Protein AF-N9L218-F1 (afdb_monomer_lite)

Sequence (289 aa):
MVTQLMALVLLFFKSISYPRFGYNTNSPYQDLTQSLATDLKDGYLDGKKLIGDKTSFTPMFTSAPDNIDPAKNTLLDIAANQKVTRDYFATNLRAATFKLADLQDQSHLDPIGYDLLDKKQYSGIIPAGNTSEFFRIDGAGDYRRAVGFSGITATCNGSAYPCKQGLTSINISDPKLPATDYLVGHYEDSTTGCQLNFRANGQIELIKGSQSYRSALSADSTDNLLQTDAASYSYLLNSSSSEPNNSTQQYNFIQLHIKANKIVSAQAGLDSRKAPDVLQTTQLECSFS

Foldseek 3Di:
DCVVVVVLVVLVVVLDDDDDDDDPPDDPVVLVVQQQVQCCPLPALFQDGFPPDPDDHDRPDPGQDDALALVQLWLQSQLVSRVVVLVVQLVVSLVVSVVSCVVVVCCPVPVPVVVVSVPDRSSADRDPDTDLQDQDTPGHHDSDHHFDAPDFQDDAQPDPFGKDAQDWADCNPGSRHGHLSLAAHWFDDPVQQWIWHQHSRAWIWTDGDPDIDIFGRRRASLFMWGQPDNVQSWIKTWTWDNFADPPPLKTWIKIFIDTSSYGFKIWTDIDNTSHDPDHPDTDDIGGGD

Structure (mmCIF, N/CA/C/O backbone):
data_AF-N9L218-F1
#
_entry.id   AF-N9L218-F1
#
loop_
_atom_site.group_PDB
_atom_site.id
_atom_site.type_symbol
_atom_site.label_atom_id
_atom_site.label_alt_id
_atom_site.label_comp_id
_atom_site.label_asym_id
_atom_site.label_entity_id
_atom_site.label_seq_id
_atom_site.pdbx_PDB_ins_code
_atom_site.Cartn_x
_atom_site.Cartn_y
_atom_site.Cartn_z
_atom_site.occupancy
_atom_site.B_iso_or_equiv
_atom_site.auth_seq_id
_atom_site.auth_comp_id
_atom_site.auth_asym_id
_atom_site.auth_atom_id
_atom_site.pdbx_PDB_model_num
ATOM 1 N N . MET A 1 1 ? 17.849 4.167 -7.735 1.00 33.22 1 MET A N 1
ATOM 2 C CA . MET A 1 1 ? 16.615 4.620 -8.425 1.00 33.22 1 MET A CA 1
ATOM 3 C C . MET A 1 1 ? 16.767 5.943 -9.178 1.00 33.22 1 MET A C 1
ATOM 5 O O . MET A 1 1 ? 16.728 5.892 -10.401 1.00 33.22 1 MET A O 1
ATOM 9 N N . VAL A 1 2 ? 16.990 7.099 -8.526 1.00 26.64 2 VAL A N 1
ATOM 10 C CA . VAL A 1 2 ? 17.079 8.411 -9.224 1.00 26.64 2 VAL A CA 1
ATOM 11 C C . VAL A 1 2 ? 18.176 8.434 -10.295 1.00 26.64 2 VAL A C 1
ATOM 13 O O . VAL A 1 2 ? 17.962 8.986 -11.360 1.00 26.64 2 VAL A O 1
ATOM 16 N N . THR A 1 3 ? 19.301 7.751 -10.083 1.00 26.09 3 THR A N 1
ATOM 17 C CA . THR A 1 3 ? 20.430 7.678 -11.027 1.00 26.09 3 THR A CA 1
ATOM 18 C C . THR A 1 3 ? 20.203 6.777 -12.246 1.00 26.09 3 THR A C 1
ATOM 20 O O . THR A 1 3 ? 20.753 7.064 -13.303 1.00 26.09 3 THR A O 1
ATOM 23 N N . GLN A 1 4 ? 19.381 5.725 -12.157 1.00 35.47 4 GLN A N 1
ATOM 24 C CA . GLN A 1 4 ? 19.071 4.856 -13.307 1.00 35.47 4 GLN A CA 1
ATOM 25 C C . GLN A 1 4 ? 17.933 5.428 -14.160 1.00 35.47 4 GLN A C 1
ATOM 27 O O . GLN A 1 4 ? 18.007 5.378 -15.387 1.00 35.47 4 GLN A O 1
ATOM 32 N N . LEU A 1 5 ? 16.934 6.052 -13.523 1.00 38.34 5 LEU A N 1
ATOM 33 C CA . LEU A 1 5 ? 15.908 6.823 -14.225 1.00 38.34 5 LEU A CA 1
ATOM 34 C C . LEU A 1 5 ? 16.519 8.095 -14.833 1.00 38.34 5 LEU A C 1
ATOM 36 O O . LEU A 1 5 ? 16.263 8.389 -15.994 1.00 38.34 5 LEU A O 1
ATOM 40 N N . MET A 1 6 ? 17.418 8.784 -14.111 1.00 31.39 6 MET A N 1
ATOM 41 C CA . MET A 1 6 ? 18.219 9.870 -14.683 1.00 31.39 6 MET A CA 1
ATOM 42 C C . MET A 1 6 ? 19.123 9.386 -15.802 1.00 31.39 6 MET A C 1
ATOM 44 O O . MET A 1 6 ? 19.311 10.156 -16.719 1.00 31.39 6 MET A O 1
ATOM 48 N N . ALA A 1 7 ? 19.661 8.163 -15.790 1.00 37.22 7 ALA A N 1
ATOM 49 C CA . ALA A 1 7 ? 20.438 7.652 -16.920 1.00 37.22 7 ALA A CA 1
ATOM 50 C C . ALA A 1 7 ? 19.557 7.406 -18.152 1.00 37.22 7 ALA A C 1
ATOM 52 O O . ALA A 1 7 ? 19.984 7.727 -19.254 1.00 37.22 7 ALA A O 1
ATOM 53 N N . LEU A 1 8 ? 18.325 6.909 -17.982 1.00 41.81 8 LEU A N 1
ATOM 54 C CA . LEU A 1 8 ? 17.365 6.773 -19.082 1.00 41.81 8 LEU A CA 1
ATOM 55 C C . LEU A 1 8 ? 16.958 8.141 -19.640 1.00 41.81 8 LEU A C 1
ATOM 57 O O . LEU A 1 8 ? 16.958 8.355 -20.846 1.00 41.81 8 LEU A O 1
ATOM 61 N N . VAL A 1 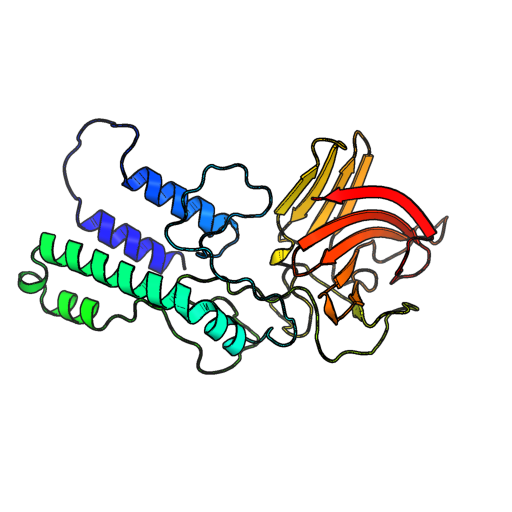9 ? 16.707 9.089 -18.742 1.00 41.62 9 VAL A N 1
ATOM 62 C CA . VAL A 1 9 ? 16.384 10.477 -19.059 1.00 41.62 9 VAL A CA 1
ATOM 63 C C . VAL A 1 9 ? 17.594 11.191 -19.693 1.00 41.62 9 VAL A C 1
ATOM 65 O O . VAL A 1 9 ? 17.441 11.837 -20.717 1.00 41.62 9 VAL A O 1
ATOM 68 N N . LEU A 1 10 ? 18.820 11.008 -19.191 1.00 34.66 10 LEU A N 1
ATOM 69 C CA . LEU A 1 10 ? 20.072 11.600 -19.698 1.00 34.66 10 LEU A CA 1
ATOM 70 C C . LEU A 1 10 ? 20.538 10.983 -21.021 1.00 34.66 10 LEU A C 1
ATOM 72 O O . LEU A 1 10 ? 21.091 11.709 -21.843 1.00 34.66 10 LEU A O 1
ATOM 76 N N . LEU A 1 11 ? 20.321 9.684 -21.254 1.00 38.56 11 LEU A N 1
ATOM 77 C CA . LEU A 1 11 ? 20.583 9.036 -22.548 1.00 38.56 11 LEU A CA 1
ATOM 78 C C . LEU A 1 11 ? 19.578 9.508 -23.613 1.00 38.56 11 LEU A C 1
ATOM 80 O O . LEU A 1 11 ? 19.972 9.750 -24.756 1.00 38.56 11 LEU A O 1
ATOM 84 N N . PHE A 1 12 ? 18.319 9.751 -23.229 1.00 39.56 12 PHE A N 1
ATOM 85 C CA . PHE A 1 12 ? 17.340 10.439 -24.079 1.00 39.56 12 PHE A CA 1
ATOM 86 C C . PHE A 1 12 ? 17.658 11.937 -24.275 1.00 39.56 12 PHE A C 1
ATOM 88 O O . PHE A 1 12 ? 17.447 12.466 -25.360 1.00 39.56 12 PHE A O 1
ATOM 95 N N . PHE A 1 13 ? 18.208 12.634 -23.273 1.00 38.00 13 PHE A N 1
ATOM 96 C CA . PHE A 1 13 ? 18.556 14.061 -23.376 1.00 38.00 13 PHE A CA 1
ATOM 97 C C . PHE A 1 13 ? 19.847 14.324 -24.164 1.00 38.00 13 PHE A C 1
ATOM 99 O O . PHE A 1 13 ? 19.933 15.328 -24.869 1.00 38.00 13 PHE A O 1
ATOM 106 N N . LYS A 1 14 ? 20.857 13.445 -24.093 1.00 30.39 14 LYS A N 1
ATOM 107 C CA . LYS A 1 14 ? 22.105 13.612 -24.862 1.00 30.39 14 LYS A CA 1
ATOM 108 C C . LYS A 1 14 ? 21.925 13.395 -26.365 1.00 30.39 14 LYS A C 1
ATOM 110 O O . LYS A 1 14 ? 22.658 13.999 -27.139 1.00 30.39 14 LYS A O 1
ATOM 115 N N . SER A 1 15 ? 20.948 12.589 -26.774 1.00 34.81 15 SER A N 1
ATOM 116 C CA . SER A 1 15 ? 20.637 12.318 -28.186 1.00 34.81 15 SER A CA 1
ATOM 117 C C . SER A 1 15 ? 19.781 13.407 -28.853 1.00 34.81 15 SER A C 1
ATOM 119 O O . SER A 1 15 ? 19.563 13.357 -30.060 1.00 34.81 15 SER A O 1
ATOM 121 N N . ILE A 1 16 ? 19.330 14.423 -28.102 1.00 37.81 16 ILE A N 1
ATOM 122 C CA . ILE A 1 16 ? 18.522 15.542 -28.615 1.00 37.81 16 ILE A CA 1
ATOM 123 C C . ILE A 1 16 ? 19.157 16.869 -28.181 1.00 37.81 16 ILE A C 1
ATOM 125 O O . ILE A 1 16 ? 18.564 17.695 -27.490 1.00 37.81 16 ILE A O 1
ATOM 129 N N . SER A 1 17 ? 20.410 17.087 -28.574 1.00 32.25 17 SER A N 1
ATOM 130 C CA . SER A 1 17 ? 20.989 18.430 -28.561 1.00 32.25 17 SER A CA 1
ATOM 131 C C . SER A 1 17 ? 20.772 19.080 -29.933 1.00 32.25 17 SER A C 1
ATOM 133 O O . SER A 1 17 ? 21.482 18.747 -30.874 1.00 32.25 17 SER A O 1
ATOM 135 N N . TYR A 1 18 ? 19.827 20.037 -29.965 1.00 29.86 18 TYR A N 1
ATOM 136 C CA . TYR A 1 18 ? 19.526 21.099 -30.960 1.00 29.86 18 TYR A CA 1
ATOM 137 C C . TYR A 1 18 ? 18.389 20.890 -31.985 1.00 29.86 18 TYR A C 1
ATOM 139 O O . TYR A 1 18 ? 18.246 19.793 -32.512 1.00 29.86 18 TYR A O 1
ATOM 147 N N . PRO A 1 19 ? 17.666 21.964 -32.410 1.00 37.25 19 PRO A N 1
ATOM 148 C CA . PRO A 1 19 ? 17.391 23.280 -31.803 1.00 37.25 19 PRO A CA 1
ATOM 149 C C . PRO A 1 19 ? 15.888 23.487 -31.487 1.00 37.25 19 PRO A C 1
ATOM 151 O O . PRO A 1 19 ? 15.022 22.726 -31.905 1.00 37.25 19 PRO A O 1
ATOM 154 N N . ARG A 1 20 ? 15.588 24.575 -30.760 1.00 43.56 20 ARG A N 1
ATOM 155 C CA . ARG A 1 20 ? 14.248 25.153 -30.526 1.00 43.56 20 ARG A CA 1
ATOM 156 C C . ARG A 1 20 ? 13.290 24.974 -31.717 1.00 43.56 20 ARG A C 1
ATOM 158 O O . ARG A 1 20 ? 13.460 25.641 -32.732 1.00 43.56 20 ARG A O 1
ATOM 165 N N . PHE A 1 21 ? 12.221 24.210 -31.524 1.00 33.53 21 PHE A N 1
ATOM 166 C CA . PHE A 1 21 ? 10.987 24.334 -32.301 1.00 33.53 21 PHE A CA 1
ATOM 167 C C . PHE A 1 21 ? 9.802 24.443 -31.342 1.00 33.53 21 PHE A C 1
ATOM 169 O O . PHE A 1 21 ? 9.840 23.901 -30.240 1.00 33.53 21 PHE A O 1
ATOM 176 N N . GLY A 1 22 ? 8.833 25.273 -31.733 1.00 34.03 22 GLY A N 1
ATOM 177 C CA . GLY A 1 22 ? 7.824 25.889 -30.874 1.00 34.03 22 GLY A CA 1
ATOM 178 C C . GLY A 1 22 ? 7.074 24.940 -29.942 1.00 34.03 22 GLY A C 1
ATOM 179 O O . GLY A 1 22 ? 6.915 23.756 -30.220 1.00 34.03 22 GLY A O 1
ATOM 180 N N . TYR A 1 23 ? 6.602 25.514 -28.834 1.00 35.38 23 TYR A N 1
ATOM 181 C CA . TYR A 1 23 ? 5.740 24.885 -27.838 1.00 35.38 23 TYR A CA 1
ATOM 182 C C . TYR A 1 23 ? 4.503 24.257 -28.497 1.00 35.38 23 TYR A C 1
ATOM 184 O O . TYR A 1 23 ? 3.469 24.902 -28.642 1.00 35.38 23 TYR A O 1
ATOM 192 N N . ASN A 1 24 ? 4.616 22.994 -28.896 1.00 37.88 24 ASN A N 1
ATOM 193 C CA . ASN A 1 24 ? 3.475 22.140 -29.164 1.00 37.88 24 ASN A CA 1
ATOM 194 C C . ASN A 1 24 ? 3.149 21.422 -27.850 1.00 37.88 24 ASN A C 1
ATOM 196 O O . ASN A 1 24 ? 3.998 20.732 -27.285 1.00 37.88 24 ASN A O 1
ATOM 200 N N . THR A 1 25 ? 1.962 21.673 -27.311 1.00 43.38 25 THR A N 1
ATOM 201 C CA . THR A 1 25 ? 1.621 21.418 -25.904 1.00 43.38 25 THR A CA 1
ATOM 202 C C . THR A 1 25 ? 1.195 19.982 -25.598 1.00 43.38 25 THR A C 1
ATOM 204 O O . THR A 1 25 ? 0.727 19.756 -24.497 1.00 43.38 25 THR A O 1
ATOM 207 N N . ASN A 1 26 ? 1.357 19.038 -26.534 1.00 55.22 26 ASN A N 1
ATOM 208 C CA . ASN A 1 26 ? 1.151 17.598 -26.329 1.00 55.22 26 ASN A CA 1
ATOM 209 C C . ASN A 1 26 ? 2.195 16.815 -27.145 1.00 55.22 26 ASN A C 1
ATOM 211 O O . ASN A 1 26 ? 1.945 16.391 -28.274 1.00 55.22 26 ASN A O 1
ATOM 215 N N . SER A 1 27 ? 3.403 16.681 -26.601 1.00 69.00 27 SER A N 1
ATOM 216 C CA . SER A 1 27 ? 4.440 15.806 -27.164 1.00 69.00 27 SER A CA 1
ATOM 217 C C . SER A 1 27 ? 4.351 14.420 -26.512 1.00 69.00 27 SER A C 1
ATOM 219 O O . SER A 1 27 ? 4.185 14.371 -25.294 1.00 69.00 27 SER A O 1
ATOM 221 N N . PRO A 1 28 ? 4.572 13.305 -27.239 1.00 72.94 28 PRO A N 1
ATOM 222 C CA . PRO A 1 28 ? 4.669 11.957 -26.657 1.00 72.94 28 PRO A CA 1
ATOM 223 C C . PRO A 1 28 ? 5.626 11.852 -25.454 1.00 72.94 28 PRO A C 1
ATOM 225 O O . PRO A 1 28 ? 5.482 10.983 -24.599 1.00 72.94 28 PRO A O 1
ATOM 228 N N . TYR A 1 29 ? 6.602 12.762 -25.362 1.00 73.12 29 TYR A N 1
ATOM 229 C CA . TYR A 1 29 ? 7.498 12.888 -24.213 1.00 73.12 29 TYR A CA 1
ATOM 230 C C . TYR A 1 29 ? 6.785 13.344 -22.928 1.00 73.12 29 TYR A C 1
ATOM 232 O O . TYR A 1 29 ? 7.096 12.862 -21.837 1.00 73.12 29 TYR A O 1
ATOM 240 N N . GLN A 1 30 ? 5.844 14.284 -23.041 1.00 78.88 30 GLN A N 1
ATOM 241 C CA . GLN A 1 30 ? 5.068 14.780 -21.905 1.00 78.88 30 GLN A CA 1
ATOM 242 C C . GLN A 1 30 ? 4.133 13.688 -21.384 1.00 78.88 30 GLN A C 1
ATOM 244 O O . GLN A 1 30 ? 4.101 13.464 -20.177 1.00 78.88 30 GLN A O 1
ATOM 249 N N . ASP A 1 31 ? 3.485 12.940 -22.280 1.00 78.94 31 ASP A N 1
ATOM 250 C CA . ASP A 1 31 ? 2.619 11.813 -21.912 1.00 78.94 31 ASP A CA 1
ATOM 251 C C . ASP A 1 31 ? 3.401 10.699 -21.204 1.00 78.94 31 ASP A C 1
ATOM 253 O O . ASP A 1 31 ? 2.965 10.176 -20.173 1.00 78.94 31 ASP A O 1
ATOM 257 N N . LEU A 1 32 ? 4.598 10.374 -21.708 1.00 82.38 32 LEU A N 1
ATOM 258 C CA . LEU A 1 32 ? 5.494 9.408 -21.073 1.00 82.38 32 LEU A CA 1
ATOM 259 C C . LEU A 1 32 ? 5.941 9.883 -19.686 1.00 82.38 32 LEU A C 1
ATOM 261 O O . LEU A 1 32 ? 5.877 9.123 -18.722 1.00 82.38 32 LEU A O 1
ATOM 265 N N . THR A 1 33 ? 6.370 11.143 -19.572 1.00 84.69 33 THR A N 1
ATOM 266 C CA . THR A 1 33 ? 6.828 11.719 -18.298 1.00 84.69 33 THR A CA 1
ATOM 267 C C . THR A 1 33 ? 5.694 11.757 -17.276 1.00 84.69 33 THR A C 1
ATOM 269 O O . THR A 1 33 ? 5.906 11.412 -16.116 1.00 84.69 33 THR A O 1
ATOM 272 N N . GLN A 1 34 ? 4.482 12.119 -17.701 1.00 87.50 34 GLN A N 1
ATOM 273 C CA . GLN A 1 34 ? 3.302 12.139 -16.844 1.00 87.50 34 GLN A CA 1
ATOM 274 C C . GLN A 1 34 ? 2.919 10.732 -16.378 1.00 87.50 34 GLN A C 1
ATOM 276 O O . GLN A 1 34 ? 2.597 10.543 -15.203 1.00 87.50 34 GLN A O 1
ATOM 281 N N . SER A 1 35 ? 2.982 9.743 -17.271 1.00 89.31 35 SER A N 1
ATOM 282 C CA . SER A 1 35 ? 2.681 8.347 -16.941 1.00 89.31 35 SER A CA 1
ATOM 283 C C . SER A 1 35 ? 3.700 7.791 -15.947 1.00 89.31 35 SER A C 1
ATOM 285 O O . SER A 1 35 ? 3.307 7.280 -14.905 1.00 89.31 35 SER A O 1
ATOM 287 N N . LEU A 1 36 ? 4.998 8.002 -16.196 1.00 89.06 36 LEU A N 1
ATOM 288 C CA . LEU A 1 36 ? 6.080 7.638 -15.273 1.00 89.06 36 LEU A CA 1
ATOM 289 C C . LEU A 1 36 ? 5.926 8.303 -13.904 1.00 89.06 36 LEU A C 1
ATOM 291 O O . LEU A 1 36 ? 6.047 7.642 -12.878 1.00 89.06 36 LEU A O 1
ATOM 295 N N . ALA A 1 37 ? 5.665 9.612 -13.882 1.00 89.50 37 ALA A N 1
ATOM 296 C CA . ALA A 1 37 ? 5.510 10.358 -12.641 1.00 89.50 37 ALA A CA 1
ATOM 297 C C . ALA A 1 37 ? 4.284 9.901 -11.848 1.00 89.50 37 ALA A C 1
ATOM 299 O O . ALA A 1 37 ? 4.315 9.935 -10.624 1.00 89.50 37 ALA A O 1
ATOM 300 N N . THR A 1 38 ? 3.213 9.496 -12.533 1.00 92.50 38 THR A N 1
ATOM 301 C CA . THR A 1 38 ? 1.985 9.017 -11.891 1.00 92.50 38 THR A CA 1
ATOM 302 C C . THR A 1 38 ? 2.154 7.607 -11.328 1.00 92.50 38 THR A C 1
ATOM 304 O O . THR A 1 38 ? 1.732 7.382 -10.199 1.00 92.50 38 THR A O 1
ATOM 307 N N . ASP A 1 39 ? 2.818 6.715 -12.069 1.00 92.88 39 ASP A N 1
ATOM 308 C CA . ASP A 1 39 ? 3.166 5.354 -11.630 1.00 92.88 39 ASP A CA 1
ATOM 309 C C . ASP A 1 39 ? 4.048 5.407 -10.370 1.00 92.88 39 ASP A C 1
ATOM 311 O O . ASP A 1 39 ? 3.682 4.937 -9.300 1.00 92.88 39 ASP A O 1
ATOM 315 N N . LEU A 1 40 ? 5.134 6.185 -10.429 1.00 90.56 40 LEU A N 1
ATOM 316 C CA . LEU A 1 40 ? 6.130 6.286 -9.357 1.00 90.56 40 LEU A CA 1
ATOM 317 C C . LEU A 1 40 ? 5.663 7.003 -8.078 1.00 90.56 40 LEU A C 1
ATOM 319 O O . LEU A 1 40 ? 6.451 7.112 -7.134 1.00 90.56 40 LEU A O 1
ATOM 323 N N . LYS A 1 41 ? 4.426 7.512 -8.006 1.00 89.75 41 LYS A N 1
ATOM 324 C CA . LYS A 1 41 ? 3.917 8.219 -6.812 1.00 89.75 41 LYS A CA 1
ATOM 325 C C . LYS A 1 41 ? 3.857 7.332 -5.576 1.00 89.75 41 LYS A C 1
ATOM 327 O O . LYS A 1 41 ? 4.054 7.838 -4.472 1.00 89.75 41 LYS A O 1
ATOM 332 N N . ASP A 1 42 ? 3.592 6.041 -5.745 1.00 86.69 42 ASP A N 1
ATOM 333 C CA . ASP A 1 42 ? 3.615 5.071 -4.646 1.00 86.69 42 ASP A CA 1
ATOM 334 C C . ASP A 1 42 ? 5.010 4.449 -4.427 1.00 86.69 42 ASP A C 1
ATOM 336 O O . ASP A 1 42 ? 5.218 3.657 -3.506 1.00 86.69 42 ASP A O 1
ATOM 340 N N . GLY A 1 43 ? 5.991 4.875 -5.230 1.00 87.19 43 GLY A N 1
ATOM 341 C CA . GLY A 1 43 ? 7.380 4.448 -5.165 1.00 87.19 43 GLY A CA 1
ATOM 342 C C . GLY A 1 43 ? 7.725 3.255 -6.053 1.00 87.19 43 GLY A C 1
ATOM 343 O O . GLY A 1 43 ? 8.891 2.848 -6.027 1.00 87.19 43 GLY A O 1
ATOM 344 N N . TYR A 1 44 ? 6.776 2.728 -6.832 1.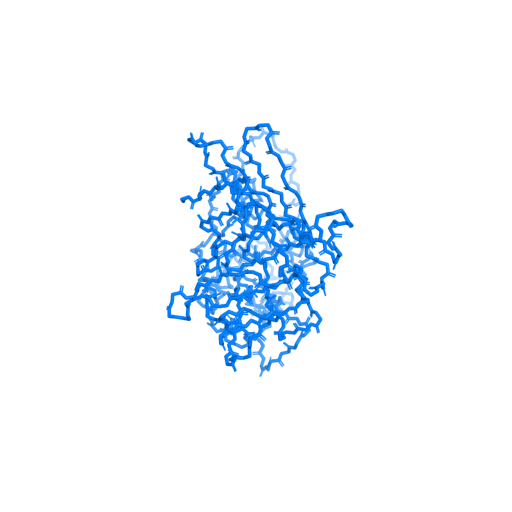00 88.50 44 TYR A N 1
ATOM 345 C CA . TYR A 1 44 ? 6.980 1.578 -7.707 1.00 88.50 44 TYR A CA 1
ATOM 346 C C . TYR A 1 44 ? 6.718 1.936 -9.167 1.00 88.50 44 TYR A C 1
ATOM 348 O O . TYR A 1 44 ? 6.024 2.889 -9.493 1.00 88.50 44 TYR A O 1
ATOM 356 N N . LEU A 1 45 ? 7.374 1.204 -10.064 1.00 90.31 45 LEU A N 1
ATOM 357 C CA . LEU A 1 45 ? 7.083 1.273 -11.487 1.00 90.31 45 LEU A CA 1
ATOM 358 C C . LEU A 1 45 ? 6.315 0.008 -11.824 1.00 90.31 45 LEU A C 1
ATOM 360 O O . LEU A 1 45 ? 6.915 -0.983 -12.238 1.00 90.31 45 LEU A O 1
ATOM 364 N N . ASP A 1 46 ? 5.020 -0.008 -11.547 1.00 92.69 46 ASP A N 1
ATOM 365 C CA . ASP A 1 46 ? 4.215 -1.227 -11.548 1.00 92.69 46 ASP A CA 1
ATOM 366 C C . ASP A 1 46 ? 2.920 -1.099 -12.356 1.00 92.69 46 ASP A C 1
ATOM 368 O O . ASP A 1 46 ? 2.120 -2.036 -12.397 1.00 92.69 46 ASP A O 1
ATOM 372 N N . GLY A 1 47 ? 2.750 0.008 -13.077 1.00 93.12 47 GLY A N 1
ATOM 373 C CA . GLY A 1 47 ? 1.576 0.270 -13.887 1.00 93.12 47 GLY A CA 1
ATOM 374 C C . GLY A 1 47 ? 0.338 0.543 -13.036 1.00 93.12 47 GLY A C 1
ATOM 375 O O . GLY A 1 47 ? -0.770 0.223 -13.481 1.00 93.12 47 GLY A O 1
ATOM 376 N N . LYS A 1 48 ? 0.495 1.082 -11.822 1.00 94.31 48 LYS A N 1
ATOM 377 C CA . LYS A 1 48 ? -0.613 1.433 -10.923 1.00 94.31 48 LYS A CA 1
ATOM 378 C C . LYS A 1 48 ? -0.541 2.900 -10.522 1.00 94.31 48 LYS A C 1
ATOM 380 O O . LYS A 1 48 ? 0.317 3.661 -10.940 1.00 94.31 48 LYS A O 1
ATOM 385 N N . LYS A 1 49 ? -1.540 3.322 -9.757 1.00 93.88 49 LYS A N 1
ATOM 386 C CA . LYS A 1 49 ? -1.570 4.631 -9.114 1.00 93.88 49 LYS A CA 1
ATOM 387 C C . LYS A 1 49 ? -1.570 4.436 -7.614 1.00 93.88 49 LYS A C 1
ATOM 389 O O . LYS A 1 49 ? -2.116 3.447 -7.122 1.00 93.88 49 LYS A O 1
ATOM 394 N N . LEU A 1 50 ? -1.102 5.455 -6.901 1.00 93.44 50 LEU A N 1
ATOM 395 C CA . LEU A 1 50 ? -1.418 5.593 -5.487 1.00 93.44 50 LEU A CA 1
ATOM 396 C C . LEU A 1 50 ? -2.946 5.587 -5.291 1.00 93.44 50 LEU A C 1
ATOM 398 O O . LEU A 1 50 ? -3.685 6.210 -6.062 1.00 93.44 50 LEU A O 1
ATOM 402 N N . ILE A 1 51 ? -3.423 4.895 -4.256 1.00 93.88 51 ILE A N 1
ATOM 403 C CA . ILE A 1 51 ? -4.855 4.793 -3.957 1.00 93.88 51 ILE A CA 1
ATOM 404 C C . ILE A 1 51 ? -5.444 6.197 -3.752 1.00 93.88 51 ILE A C 1
ATOM 406 O O . ILE A 1 51 ? -4.891 7.019 -3.017 1.00 93.88 51 ILE A O 1
ATOM 410 N N . GLY A 1 52 ? -6.559 6.473 -4.433 1.00 92.94 52 GLY A N 1
ATOM 411 C CA . GLY A 1 52 ? -7.237 7.772 -4.407 1.00 92.94 52 GLY A CA 1
ATOM 412 C C . GLY A 1 52 ? -6.691 8.818 -5.377 1.00 92.94 52 GLY A C 1
ATOM 413 O O . GLY A 1 52 ? -7.253 9.910 -5.465 1.00 92.94 52 GLY A O 1
ATOM 414 N N . ASP A 1 53 ? -5.633 8.519 -6.137 1.00 93.50 53 ASP A N 1
ATOM 415 C CA . ASP A 1 53 ? -5.112 9.456 -7.128 1.00 93.50 53 ASP A CA 1
ATOM 416 C C . ASP A 1 53 ? -6.064 9.595 -8.333 1.00 93.50 53 ASP A C 1
ATOM 418 O O . ASP A 1 53 ? -6.278 8.666 -9.124 1.00 93.50 53 ASP A O 1
ATOM 422 N N . LYS A 1 54 ? -6.611 10.803 -8.498 1.00 91.75 54 LYS A N 1
ATOM 423 C CA . LYS A 1 54 ? -7.547 11.180 -9.570 1.00 91.75 54 LYS A CA 1
ATOM 424 C C . LYS A 1 54 ? -6.842 11.618 -10.863 1.00 91.75 54 LYS A C 1
ATOM 426 O O . LYS A 1 54 ? -7.514 11.928 -11.843 1.00 91.75 54 LYS A O 1
ATOM 431 N N . THR A 1 55 ? -5.508 11.626 -10.897 1.00 91.44 55 THR A N 1
ATOM 432 C CA . THR A 1 55 ? -4.728 11.957 -12.098 1.00 91.44 55 THR A CA 1
ATOM 433 C C . THR A 1 55 ? -5.046 10.968 -13.226 1.00 91.44 55 THR A C 1
ATOM 435 O O . THR A 1 55 ? -5.151 9.754 -12.994 1.00 91.44 55 THR A O 1
ATOM 438 N N . SER A 1 56 ? -5.208 11.488 -14.448 1.00 89.69 56 SER A N 1
ATOM 439 C CA . SER A 1 56 ? -5.322 10.659 -15.654 1.00 89.69 56 SER A CA 1
ATOM 440 C C . SER A 1 56 ? -4.043 9.846 -15.842 1.00 89.69 56 SER A C 1
ATOM 442 O O . SER A 1 56 ? -2.945 10.366 -15.644 1.00 89.69 56 SER A O 1
ATOM 444 N N . PHE A 1 57 ? -4.180 8.570 -16.189 1.00 89.12 57 PHE A N 1
ATOM 445 C CA . PHE A 1 57 ? -3.058 7.643 -16.219 1.00 89.12 57 PHE A CA 1
ATOM 446 C C . PHE A 1 57 ? -3.216 6.614 -17.327 1.00 89.12 57 PHE A C 1
ATOM 448 O O . PHE A 1 57 ? -4.203 5.878 -17.363 1.00 89.12 57 PHE A O 1
ATOM 455 N N . THR A 1 58 ? -2.203 6.553 -18.186 1.00 89.88 58 THR A N 1
ATOM 456 C CA . THR A 1 58 ? -2.045 5.517 -19.202 1.00 89.88 58 THR A CA 1
ATOM 457 C C . THR A 1 58 ? -0.824 4.686 -18.814 1.00 89.88 58 THR A C 1
ATOM 459 O O . THR A 1 58 ? 0.301 5.162 -18.967 1.00 89.88 58 THR A O 1
ATOM 462 N N . PRO A 1 59 ? -1.001 3.473 -18.268 1.00 87.88 59 PRO A N 1
ATOM 463 C CA . PRO A 1 59 ? 0.130 2.668 -17.832 1.00 87.88 59 PRO A CA 1
ATOM 464 C C . PRO A 1 59 ? 0.985 2.249 -19.035 1.00 87.88 59 PRO A C 1
ATOM 466 O O . PRO A 1 59 ? 0.469 1.929 -20.106 1.00 87.88 59 PRO A O 1
ATOM 469 N N . MET A 1 60 ? 2.309 2.228 -18.860 1.00 83.56 60 MET A N 1
ATOM 470 C CA . MET A 1 60 ? 3.241 1.823 -19.926 1.00 83.56 60 MET A CA 1
ATOM 471 C C . MET A 1 60 ? 3.217 0.313 -20.205 1.00 83.56 60 MET A C 1
ATOM 473 O O . MET A 1 60 ? 3.689 -0.144 -21.246 1.00 83.56 60 MET A O 1
ATOM 477 N N . PHE A 1 61 ? 2.721 -0.472 -19.254 1.00 86.62 61 PHE A N 1
ATOM 478 C CA . PHE A 1 61 ? 2.607 -1.922 -19.317 1.00 86.62 61 PHE A CA 1
ATOM 479 C C . PHE A 1 61 ? 1.448 -2.378 -18.427 1.00 86.62 61 PHE A C 1
ATOM 481 O O . PHE A 1 61 ? 0.898 -1.602 -17.651 1.00 86.62 61 PHE A O 1
ATOM 488 N N . THR A 1 62 ? 1.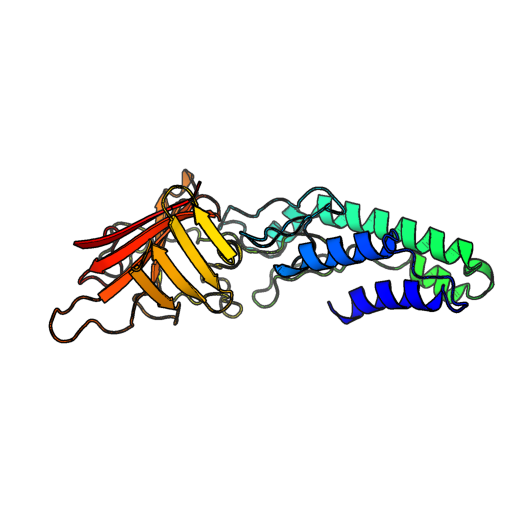045 -3.637 -18.554 1.00 90.12 62 THR A N 1
ATOM 489 C CA . THR A 1 62 ? -0.022 -4.211 -17.727 1.00 90.12 62 THR A CA 1
ATOM 490 C C . THR A 1 62 ? 0.337 -4.144 -16.248 1.00 90.12 62 THR A C 1
ATOM 492 O O . THR A 1 62 ? 1.449 -4.531 -15.886 1.00 90.12 62 THR A O 1
ATOM 495 N N . SER A 1 63 ? -0.603 -3.710 -15.407 1.00 93.56 63 SER A N 1
ATOM 496 C CA . SER A 1 63 ? -0.375 -3.571 -13.969 1.00 93.56 63 SER A CA 1
ATOM 497 C C . SER A 1 63 ? 0.191 -4.853 -13.360 1.00 93.56 63 SER A C 1
ATOM 499 O O . SER A 1 63 ? -0.285 -5.958 -13.634 1.00 93.56 63 SER A O 1
ATOM 501 N N . ALA A 1 64 ? 1.224 -4.694 -12.542 1.00 94.25 64 ALA A N 1
ATOM 502 C CA . ALA A 1 64 ? 1.908 -5.801 -11.907 1.00 94.25 64 ALA A CA 1
ATOM 503 C C . ALA A 1 64 ? 0.997 -6.485 -10.867 1.00 94.25 64 ALA A C 1
ATOM 505 O O . ALA A 1 64 ? 0.151 -5.822 -10.262 1.00 94.25 64 ALA A O 1
ATOM 506 N N . PRO A 1 65 ? 1.128 -7.799 -10.635 1.00 94.81 65 PRO A N 1
ATOM 507 C CA . PRO A 1 65 ? 0.296 -8.489 -9.655 1.00 94.81 65 PRO A CA 1
ATOM 508 C C . PRO A 1 65 ? 0.578 -8.001 -8.226 1.00 94.81 65 PRO A C 1
ATOM 510 O O . PRO A 1 65 ? 1.731 -7.768 -7.861 1.00 94.81 65 PRO A O 1
ATOM 513 N N . ASP A 1 66 ? -0.467 -7.891 -7.404 1.00 93.38 66 ASP A N 1
ATOM 514 C CA . ASP A 1 66 ? -0.322 -7.664 -5.960 1.00 93.38 66 ASP A CA 1
ATOM 515 C C . ASP A 1 66 ? 0.245 -8.920 -5.282 1.00 93.38 66 ASP A C 1
ATOM 517 O O . ASP A 1 66 ? -0.120 -10.050 -5.626 1.00 93.38 66 ASP A O 1
ATOM 521 N N . ASN A 1 67 ? 1.086 -8.740 -4.264 1.00 92.69 67 ASN A N 1
ATOM 522 C CA . ASN A 1 67 ? 1.371 -9.802 -3.307 1.00 92.69 67 ASN A CA 1
ATOM 523 C C . ASN A 1 67 ? 0.360 -9.719 -2.158 1.00 92.69 67 ASN A C 1
ATOM 525 O O . ASN A 1 67 ? 0.503 -8.870 -1.283 1.00 92.69 67 ASN A O 1
ATOM 529 N N . ILE A 1 68 ? -0.664 -10.575 -2.165 1.00 93.00 68 ILE A N 1
ATOM 530 C CA . ILE A 1 68 ? -1.724 -10.596 -1.137 1.00 93.00 68 ILE A CA 1
ATOM 531 C C . ILE A 1 68 ? -1.492 -11.627 -0.030 1.00 93.00 68 ILE A C 1
ATOM 533 O O . ILE A 1 68 ? -2.215 -11.613 0.960 1.00 93.00 68 ILE A O 1
ATOM 537 N N . ASP A 1 69 ? -0.520 -12.527 -0.197 1.00 92.88 69 ASP A N 1
ATOM 538 C CA . ASP A 1 69 ? -0.282 -13.648 0.710 1.00 92.88 69 ASP A CA 1
ATOM 539 C C . ASP A 1 69 ? 0.909 -13.349 1.635 1.00 92.88 69 ASP A C 1
ATOM 541 O O . ASP A 1 69 ? 2.057 -13.346 1.181 1.00 92.88 69 ASP A O 1
ATOM 545 N N . PRO A 1 70 ? 0.691 -13.143 2.947 1.00 90.31 70 PRO A N 1
ATOM 546 C CA . PRO A 1 70 ? 1.780 -12.856 3.873 1.00 90.31 70 PRO A CA 1
ATOM 547 C C . PRO A 1 70 ? 2.792 -13.989 4.035 1.00 90.31 70 PRO A C 1
ATOM 549 O O . PRO A 1 70 ? 3.920 -13.720 4.446 1.00 90.31 70 PRO A O 1
ATOM 552 N N . ALA A 1 71 ? 2.442 -15.235 3.691 1.00 90.00 71 ALA A N 1
ATOM 553 C CA . ALA A 1 71 ? 3.411 -16.333 3.660 1.00 90.00 71 ALA A CA 1
ATOM 554 C C . ALA A 1 71 ? 4.458 -16.152 2.546 1.00 90.00 71 ALA A C 1
ATOM 556 O O . ALA A 1 71 ? 5.544 -16.722 2.625 1.00 90.00 71 ALA A O 1
ATOM 557 N N . LYS A 1 72 ? 4.153 -15.314 1.546 1.00 90.75 72 LYS A N 1
ATOM 558 C CA . LYS A 1 72 ? 5.019 -14.945 0.420 1.00 90.75 72 LYS A CA 1
ATOM 559 C C . LYS A 1 72 ? 5.653 -13.566 0.591 1.00 90.75 72 LYS A C 1
ATOM 561 O O . LYS A 1 72 ? 6.102 -12.960 -0.375 1.00 90.75 72 LYS A O 1
ATOM 566 N N . ASN A 1 73 ? 5.752 -13.064 1.822 1.00 88.06 73 ASN A N 1
ATOM 567 C CA . ASN A 1 73 ? 6.454 -11.814 2.142 1.00 88.06 73 ASN A CA 1
ATOM 568 C C . ASN A 1 73 ? 7.989 -11.944 2.120 1.00 88.06 73 ASN A C 1
ATOM 570 O O . ASN A 1 73 ? 8.688 -11.236 2.848 1.00 88.06 73 ASN A O 1
ATOM 574 N N . THR A 1 74 ? 8.527 -12.843 1.293 1.00 86.19 74 THR A N 1
ATOM 575 C CA . THR A 1 74 ? 9.966 -12.992 1.078 1.00 86.19 74 THR A CA 1
ATOM 576 C C . THR A 1 74 ? 10.381 -12.280 -0.204 1.00 86.19 74 THR A C 1
ATOM 578 O O . THR A 1 74 ? 9.599 -12.158 -1.148 1.00 86.19 74 THR A O 1
ATOM 581 N N . LEU A 1 75 ? 11.626 -11.800 -0.255 1.00 85.06 75 LEU A N 1
ATOM 582 C CA . LEU A 1 75 ? 12.132 -11.109 -1.438 1.00 85.06 75 LEU A CA 1
ATOM 583 C C . LEU A 1 75 ? 12.075 -12.009 -2.679 1.00 85.06 75 LEU A C 1
ATOM 585 O O . LEU A 1 75 ? 11.715 -11.542 -3.756 1.00 85.06 75 LEU A O 1
ATOM 589 N N . LEU A 1 76 ? 12.411 -13.292 -2.524 1.00 89.50 76 LEU A N 1
ATOM 590 C CA . LEU A 1 76 ? 12.397 -14.256 -3.621 1.00 89.50 76 LEU A CA 1
ATOM 591 C C . LEU A 1 76 ? 10.983 -14.502 -4.157 1.00 89.50 76 LEU A C 1
ATOM 593 O O . LEU A 1 76 ? 10.794 -14.486 -5.373 1.00 89.50 76 LEU A O 1
ATOM 597 N N . ASP A 1 77 ? 9.994 -14.676 -3.277 1.00 91.06 77 ASP A N 1
ATOM 598 C CA . ASP A 1 77 ? 8.607 -14.920 -3.692 1.00 91.06 77 ASP A CA 1
ATOM 599 C C . ASP A 1 77 ? 8.009 -13.701 -4.401 1.00 91.06 77 ASP A C 1
ATOM 601 O O . ASP A 1 77 ? 7.403 -13.829 -5.468 1.00 91.06 77 ASP A O 1
ATOM 605 N N . ILE A 1 78 ? 8.238 -12.504 -3.853 1.00 90.31 78 ILE A N 1
ATOM 606 C CA . ILE A 1 78 ? 7.786 -11.251 -4.463 1.00 90.31 78 ILE A CA 1
ATOM 607 C C . ILE A 1 78 ? 8.476 -11.061 -5.822 1.00 90.31 78 ILE A C 1
ATOM 609 O O . ILE A 1 78 ? 7.806 -10.838 -6.829 1.00 90.31 78 ILE A O 1
ATOM 613 N N . ALA A 1 79 ? 9.801 -11.224 -5.903 1.00 89.94 79 ALA A N 1
ATOM 614 C CA . ALA A 1 79 ? 10.548 -11.092 -7.156 1.00 89.94 79 ALA A CA 1
ATOM 615 C C . ALA A 1 79 ? 10.114 -12.099 -8.232 1.00 89.94 79 ALA A C 1
ATOM 617 O O . ALA A 1 79 ? 10.157 -11.784 -9.428 1.00 89.94 79 ALA A O 1
ATOM 618 N N . ALA A 1 80 ? 9.722 -13.307 -7.821 1.00 91.69 80 ALA A N 1
ATOM 619 C CA . ALA A 1 80 ? 9.178 -14.324 -8.708 1.00 91.69 80 ALA A CA 1
ATOM 620 C C . ALA A 1 80 ? 7.792 -13.923 -9.231 1.00 91.69 80 ALA A C 1
ATOM 622 O O . ALA A 1 80 ? 7.552 -14.032 -10.435 1.00 91.69 80 ALA A O 1
ATOM 623 N N . ASN A 1 81 ? 6.922 -13.383 -8.368 1.00 93.44 81 ASN A N 1
ATOM 624 C CA . ASN A 1 81 ? 5.599 -12.881 -8.755 1.00 93.44 81 ASN A CA 1
ATOM 625 C C . ASN A 1 81 ? 5.692 -11.742 -9.789 1.00 93.44 81 ASN A C 1
ATOM 627 O O . ASN A 1 81 ? 4.904 -11.685 -10.729 1.00 93.44 81 ASN A O 1
ATOM 631 N N . GLN A 1 82 ? 6.712 -10.883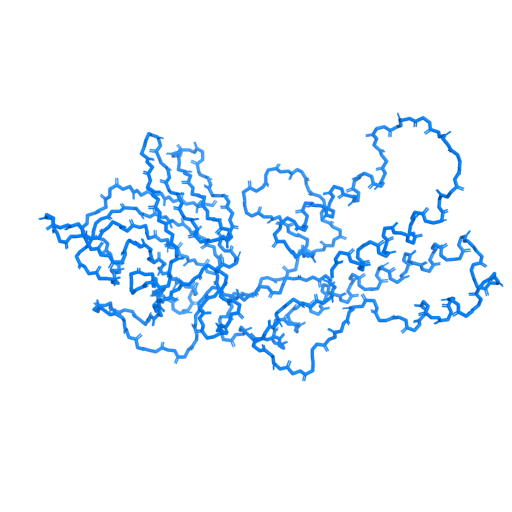 -9.676 1.00 92.62 82 GLN A N 1
ATOM 632 C CA . GLN A 1 82 ? 6.925 -9.751 -10.588 1.00 92.62 82 GLN A CA 1
ATOM 633 C C . GLN A 1 82 ? 7.682 -10.099 -11.884 1.00 92.62 82 GLN A C 1
ATOM 635 O O . GLN A 1 82 ? 7.895 -9.223 -12.725 1.00 92.62 82 GLN A O 1
ATOM 640 N N . LYS A 1 83 ? 8.097 -11.362 -12.088 1.00 91.81 83 LYS A N 1
ATOM 641 C CA . LYS A 1 83 ? 8.977 -11.763 -13.204 1.00 91.81 83 LYS A CA 1
ATOM 642 C C . LYS A 1 83 ? 8.437 -11.351 -14.574 1.00 91.81 83 LYS A C 1
ATOM 644 O O . LYS A 1 83 ? 9.190 -10.812 -15.375 1.00 91.81 83 LYS A O 1
ATOM 649 N N . VAL A 1 84 ? 7.156 -11.602 -14.847 1.00 91.56 84 VAL A N 1
ATOM 650 C CA . VAL A 1 84 ? 6.556 -11.319 -16.163 1.00 91.56 84 VAL A CA 1
ATOM 651 C C . VAL A 1 84 ? 6.591 -9.820 -16.469 1.00 91.56 84 VAL A C 1
ATOM 653 O O . VAL A 1 84 ? 7.057 -9.431 -17.538 1.00 91.56 84 VAL A O 1
ATOM 656 N N . THR A 1 85 ? 6.173 -8.980 -15.518 1.00 91.12 85 THR A N 1
ATOM 657 C CA . THR A 1 85 ? 6.187 -7.515 -15.658 1.00 91.12 85 THR A CA 1
ATOM 658 C C . THR A 1 85 ? 7.603 -6.982 -15.844 1.00 91.12 85 THR A C 1
ATOM 660 O O . THR A 1 85 ? 7.865 -6.207 -16.765 1.00 91.12 85 THR A O 1
ATOM 663 N N . ARG A 1 86 ? 8.537 -7.435 -15.001 1.00 91.19 86 ARG A N 1
ATOM 664 C CA . ARG A 1 86 ? 9.941 -7.020 -15.051 1.00 91.19 86 ARG A CA 1
ATOM 665 C C . ARG A 1 86 ? 10.593 -7.385 -16.382 1.00 91.19 86 ARG A C 1
ATOM 667 O O . ARG A 1 86 ? 11.252 -6.542 -16.987 1.00 91.19 86 ARG A O 1
ATOM 674 N N . ASP A 1 87 ? 10.407 -8.619 -16.844 1.00 91.19 87 ASP A N 1
ATOM 675 C CA . ASP A 1 87 ? 11.011 -9.105 -18.084 1.00 91.19 87 ASP A CA 1
ATOM 676 C C . ASP A 1 87 ? 10.395 -8.398 -19.306 1.00 91.19 87 ASP A C 1
ATOM 678 O O . ASP A 1 87 ? 11.127 -7.986 -20.204 1.00 91.19 87 ASP A O 1
ATOM 682 N N . TYR A 1 88 ? 9.076 -8.157 -19.311 1.00 90.00 88 TYR A N 1
ATOM 683 C CA . TYR A 1 88 ? 8.407 -7.374 -20.357 1.00 90.00 88 TYR A CA 1
ATOM 684 C C . TYR A 1 88 ? 8.960 -5.945 -20.447 1.00 90.00 88 TYR A C 1
ATOM 686 O O . TYR A 1 88 ? 9.309 -5.470 -21.532 1.00 90.00 88 TYR A O 1
ATOM 694 N N . PHE A 1 89 ? 9.083 -5.260 -19.306 1.00 88.75 89 PHE A N 1
ATOM 695 C CA . PHE A 1 89 ? 9.676 -3.927 -19.253 1.00 88.75 89 PHE A CA 1
ATOM 696 C C . PHE A 1 89 ? 11.128 -3.942 -19.747 1.00 88.75 89 PHE A C 1
ATOM 698 O O . PHE A 1 89 ? 11.499 -3.116 -20.578 1.00 88.75 89 PHE A O 1
ATOM 705 N N . ALA A 1 90 ? 11.931 -4.914 -19.304 1.00 89.31 90 ALA A N 1
ATOM 706 C CA . ALA A 1 90 ? 13.328 -5.058 -19.702 1.00 89.31 90 ALA A CA 1
ATOM 707 C C . ALA A 1 90 ? 13.496 -5.243 -21.217 1.00 89.31 90 ALA A C 1
ATOM 709 O O . ALA A 1 90 ? 14.344 -4.590 -21.829 1.00 89.31 90 ALA A O 1
ATOM 710 N N . THR A 1 91 ? 12.677 -6.100 -21.833 1.00 91.00 91 THR A N 1
ATOM 711 C CA . THR A 1 91 ? 12.689 -6.334 -23.282 1.00 91.00 91 THR A CA 1
ATOM 712 C C . THR A 1 91 ? 12.366 -5.059 -24.054 1.00 91.00 91 THR A C 1
ATOM 714 O O . THR A 1 91 ? 13.102 -4.702 -24.976 1.00 91.00 91 THR A O 1
ATOM 717 N N . ASN A 1 92 ? 11.313 -4.339 -23.660 1.00 88.56 92 ASN A N 1
ATOM 718 C CA . ASN A 1 92 ? 10.922 -3.096 -24.326 1.00 88.56 92 ASN A CA 1
ATOM 719 C C . ASN A 1 92 ? 11.957 -1.986 -24.129 1.00 88.56 92 ASN A C 1
ATOM 721 O O . ASN A 1 92 ? 12.272 -1.258 -25.071 1.00 88.56 92 ASN A O 1
ATOM 725 N N . LEU A 1 93 ? 12.537 -1.890 -22.931 1.00 87.06 93 LEU A N 1
ATOM 726 C CA . LEU A 1 93 ? 13.583 -0.924 -22.625 1.00 87.06 93 LEU A CA 1
ATOM 727 C C . LEU A 1 93 ? 14.837 -1.163 -23.467 1.00 87.06 93 LEU A C 1
ATOM 729 O O . LEU A 1 93 ? 15.391 -0.216 -24.031 1.00 87.06 93 LEU A O 1
ATOM 733 N N . ARG A 1 94 ? 15.262 -2.427 -23.592 1.00 91.06 94 ARG A N 1
ATOM 734 C CA . ARG A 1 94 ? 16.370 -2.816 -24.472 1.00 91.06 94 ARG A CA 1
ATOM 735 C C . ARG A 1 94 ? 16.060 -2.438 -25.917 1.00 91.06 94 ARG A C 1
ATOM 737 O O . ARG A 1 94 ? 16.843 -1.716 -26.522 1.00 91.06 94 ARG A O 1
ATOM 744 N N . ALA A 1 95 ? 14.903 -2.843 -26.443 1.00 88.31 95 ALA A N 1
ATOM 745 C CA . ALA A 1 95 ? 14.514 -2.546 -27.823 1.00 88.31 95 ALA A CA 1
ATOM 746 C C . ALA A 1 95 ? 14.495 -1.034 -28.121 1.00 88.31 95 ALA A C 1
ATOM 748 O O . ALA A 1 95 ? 15.034 -0.595 -29.136 1.00 88.31 95 ALA A O 1
ATOM 749 N N . ALA A 1 96 ? 13.936 -0.222 -27.217 1.00 86.44 96 ALA A N 1
ATOM 750 C CA . ALA A 1 96 ? 13.926 1.233 -27.354 1.00 86.44 96 ALA A CA 1
ATOM 751 C C . ALA A 1 96 ? 15.338 1.841 -27.286 1.00 86.44 96 ALA A C 1
ATOM 753 O O . ALA A 1 96 ? 15.650 2.750 -28.055 1.00 86.44 96 ALA A O 1
ATOM 754 N N . THR A 1 97 ? 16.199 1.320 -26.406 1.00 87.25 97 THR A N 1
ATOM 755 C CA . THR A 1 97 ? 17.591 1.777 -26.276 1.00 87.25 97 THR A CA 1
ATOM 756 C C . THR A 1 97 ? 18.382 1.513 -27.553 1.00 87.25 97 THR A C 1
ATOM 758 O O . THR A 1 97 ? 19.060 2.413 -28.039 1.00 87.25 97 THR A O 1
ATOM 761 N N . PHE A 1 98 ? 18.253 0.316 -28.128 1.00 89.88 98 PHE A N 1
ATOM 762 C CA . PHE A 1 98 ? 18.930 -0.041 -29.375 1.00 89.88 98 PHE A CA 1
ATOM 763 C C . PHE A 1 98 ? 18.417 0.762 -30.562 1.00 89.88 98 PHE A C 1
ATOM 765 O O . PHE A 1 98 ? 19.214 1.328 -31.297 1.00 89.88 98 PHE A O 1
ATOM 772 N N . LYS A 1 99 ? 17.097 0.948 -30.671 1.00 88.12 99 LYS A N 1
ATOM 773 C CA . LYS A 1 99 ? 16.522 1.822 -31.699 1.00 88.12 99 LYS A CA 1
ATOM 774 C C . LYS A 1 99 ? 17.115 3.235 -31.649 1.00 88.12 99 LYS A C 1
ATOM 776 O O . LYS A 1 99 ? 17.376 3.821 -32.693 1.00 88.12 99 LYS A O 1
ATOM 781 N N . LEU A 1 100 ? 17.317 3.792 -30.453 1.00 85.56 100 LEU A N 1
ATOM 782 C CA . LEU A 1 100 ? 17.944 5.104 -30.292 1.00 85.56 100 LEU A CA 1
ATOM 783 C C . LEU A 1 100 ? 19.441 5.081 -30.630 1.00 85.56 100 LEU A C 1
ATOM 785 O O . LEU A 1 100 ? 19.917 5.993 -31.299 1.00 85.56 100 LEU A O 1
ATOM 789 N N . ALA A 1 101 ? 20.170 4.059 -30.181 1.00 86.75 101 ALA A N 1
ATOM 790 C CA . ALA A 1 101 ? 21.593 3.900 -30.465 1.00 86.75 101 ALA A CA 1
ATOM 791 C C . ALA A 1 101 ? 21.861 3.785 -31.977 1.00 86.75 101 ALA A C 1
ATOM 793 O O . ALA A 1 101 ? 22.759 4.450 -32.488 1.00 86.75 101 ALA A O 1
ATOM 794 N N . ASP A 1 102 ? 21.026 3.029 -32.691 1.00 90.44 102 ASP A N 1
ATOM 795 C CA . ASP A 1 102 ? 21.098 2.860 -34.144 1.00 90.44 102 ASP A CA 1
ATOM 796 C C . ASP A 1 102 ? 20.789 4.166 -34.884 1.00 90.44 102 ASP A C 1
ATOM 798 O O . ASP A 1 102 ? 21.498 4.541 -35.814 1.00 90.44 102 ASP A O 1
ATOM 802 N N . LEU A 1 103 ? 19.773 4.919 -34.437 1.00 90.50 103 LEU A N 1
ATOM 803 C CA . LEU A 1 103 ? 19.457 6.245 -34.990 1.00 90.50 103 LEU A CA 1
ATOM 804 C C . LEU A 1 103 ? 20.605 7.253 -34.831 1.00 90.50 103 LEU A C 1
ATOM 806 O O . LEU A 1 103 ? 20.652 8.240 -35.561 1.00 90.50 103 LEU A O 1
ATOM 810 N N . GLN A 1 104 ? 21.493 7.026 -33.864 1.00 90.44 104 GLN A N 1
ATOM 811 C CA . GLN A 1 104 ? 22.653 7.864 -33.563 1.00 90.44 104 GLN A CA 1
ATOM 812 C C . GLN A 1 104 ? 23.970 7.229 -34.033 1.00 90.44 104 GLN A C 1
ATOM 814 O O . GLN A 1 104 ? 25.032 7.657 -33.584 1.00 90.44 104 GLN A O 1
ATOM 819 N N . ASP A 1 105 ? 23.905 6.197 -34.882 1.00 91.00 105 ASP A N 1
ATOM 820 C CA . ASP A 1 105 ? 25.056 5.493 -35.464 1.00 91.00 105 ASP A CA 1
ATOM 821 C C . ASP A 1 105 ? 26.096 5.020 -34.424 1.00 91.00 105 ASP A C 1
ATOM 823 O O . ASP A 1 105 ? 27.305 4.978 -34.664 1.00 91.00 105 ASP A O 1
ATOM 827 N N . GLN A 1 106 ? 25.636 4.689 -33.210 1.00 91.06 106 GLN A N 1
ATOM 828 C CA . GLN A 1 106 ? 26.529 4.391 -32.083 1.00 91.06 106 GLN A CA 1
ATOM 829 C C . GLN A 1 106 ? 27.337 3.110 -32.292 1.00 91.06 106 GLN A C 1
ATOM 831 O O . GLN A 1 106 ? 28.439 3.003 -31.764 1.00 91.06 106 GLN A O 1
ATOM 836 N N . SER A 1 107 ? 26.842 2.167 -33.096 1.00 92.88 107 SER A N 1
ATOM 837 C CA . SER A 1 107 ? 27.587 0.958 -33.464 1.00 92.88 107 SER A CA 1
ATOM 838 C C . SER A 1 107 ? 28.905 1.266 -34.189 1.00 92.88 107 SER A C 1
ATOM 840 O O . SER A 1 107 ? 29.851 0.487 -34.077 1.00 92.88 107 SER A O 1
ATOM 842 N N . HIS A 1 108 ? 28.990 2.406 -34.886 1.00 92.44 108 HIS A N 1
ATOM 843 C CA . HIS A 1 108 ? 30.187 2.870 -35.586 1.00 92.44 108 HIS A CA 1
ATOM 844 C C . HIS A 1 108 ? 30.955 3.943 -34.806 1.00 92.44 108 HIS A C 1
ATOM 846 O O . HIS A 1 108 ? 32.186 3.903 -34.765 1.00 92.44 108 HIS A O 1
ATOM 852 N N . LEU A 1 109 ? 30.247 4.894 -34.187 1.00 93.19 109 LEU A N 1
ATOM 853 C CA . LEU A 1 109 ? 30.853 6.031 -33.484 1.00 93.19 109 LEU A CA 1
ATOM 854 C C . LEU A 1 109 ? 31.427 5.666 -32.107 1.00 93.19 109 LEU A C 1
ATOM 856 O O . LEU A 1 109 ? 32.433 6.245 -31.698 1.00 93.19 109 LEU A O 1
ATOM 860 N N . ASP A 1 110 ? 30.809 4.716 -31.402 1.00 91.88 110 ASP A N 1
ATOM 861 C CA . ASP A 1 110 ? 31.282 4.191 -30.115 1.00 91.88 110 ASP A CA 1
ATOM 862 C C . ASP A 1 110 ? 30.984 2.681 -29.989 1.00 91.88 110 ASP A C 1
ATOM 864 O O . ASP A 1 110 ? 30.084 2.262 -29.251 1.00 91.88 110 ASP A O 1
ATOM 868 N N . PRO A 1 111 ? 31.752 1.825 -30.692 1.00 91.81 111 PRO A N 1
ATOM 869 C CA . PRO A 1 111 ? 31.519 0.381 -30.688 1.00 91.81 111 PRO A CA 1
ATOM 870 C C . PRO A 1 111 ? 31.648 -0.251 -29.293 1.00 91.81 111 PRO A C 1
ATOM 872 O O . PRO A 1 111 ? 30.990 -1.249 -29.000 1.00 91.81 111 PRO A O 1
ATOM 875 N N . ILE A 1 112 ? 32.484 0.329 -28.420 1.00 93.06 112 ILE A N 1
ATOM 876 C CA . ILE A 1 112 ? 32.672 -0.142 -27.041 1.00 93.06 112 ILE A CA 1
ATOM 877 C C . ILE A 1 112 ? 31.422 0.175 -26.217 1.00 93.06 112 ILE A C 1
ATOM 879 O O . ILE A 1 112 ? 30.895 -0.705 -25.537 1.00 93.06 112 ILE A O 1
ATOM 883 N N . GLY A 1 113 ? 30.921 1.411 -26.288 1.00 89.00 113 GLY A N 1
ATOM 884 C CA . GLY A 1 113 ? 29.678 1.804 -25.629 1.00 89.00 113 GLY A CA 1
ATOM 885 C C . GLY A 1 113 ? 28.481 0.984 -26.109 1.00 89.00 113 GLY A C 1
ATOM 886 O O . GLY A 1 113 ? 27.674 0.539 -25.292 1.00 89.00 113 GLY A O 1
ATOM 887 N N . TYR A 1 114 ? 28.399 0.711 -27.411 1.00 89.69 114 TYR A N 1
ATOM 888 C CA . TYR A 1 114 ? 27.350 -0.121 -27.999 1.00 89.69 114 TYR A CA 1
ATOM 889 C C . TYR A 1 114 ? 27.388 -1.576 -27.485 1.00 89.69 114 TYR A C 1
ATOM 891 O O . TYR A 1 114 ? 26.354 -2.117 -27.090 1.00 89.69 114 TYR A O 1
ATOM 899 N N . ASP A 1 115 ? 28.570 -2.197 -27.394 1.00 93.88 115 ASP A N 1
ATOM 900 C CA . ASP A 1 115 ? 28.744 -3.536 -26.799 1.00 93.88 115 ASP A CA 1
ATOM 901 C C . ASP A 1 115 ? 28.366 -3.568 -25.302 1.00 93.88 115 ASP A C 1
ATOM 903 O O . ASP A 1 115 ? 27.744 -4.521 -24.824 1.00 93.88 115 ASP A O 1
ATOM 907 N N . LEU A 1 116 ? 28.657 -2.496 -24.555 1.00 92.56 116 LEU A N 1
ATOM 908 C CA . LEU A 1 116 ? 28.221 -2.363 -23.161 1.00 92.56 116 LEU A CA 1
ATOM 909 C C . LEU A 1 116 ? 26.696 -2.242 -23.026 1.00 92.56 116 LEU A C 1
ATOM 911 O O . LEU A 1 116 ? 26.134 -2.762 -22.058 1.00 92.56 116 LEU A O 1
ATOM 915 N N . LEU A 1 117 ? 26.015 -1.580 -23.971 1.00 91.31 117 LEU A N 1
ATOM 916 C CA . LEU A 1 117 ? 24.549 -1.556 -24.018 1.00 91.31 117 LEU A CA 1
ATOM 917 C C . LEU A 1 117 ? 23.983 -2.959 -24.262 1.00 91.31 117 LEU A C 1
ATOM 919 O O . LEU A 1 117 ? 23.004 -3.331 -23.618 1.00 91.31 117 LEU A O 1
ATOM 923 N N . ASP A 1 118 ? 24.616 -3.760 -25.122 1.00 92.31 118 ASP A N 1
ATOM 924 C CA . ASP A 1 118 ? 24.166 -5.128 -25.413 1.00 92.31 118 ASP A CA 1
ATOM 925 C C . ASP A 1 118 ? 24.270 -6.053 -24.204 1.00 92.31 118 ASP A C 1
ATOM 927 O O . ASP A 1 118 ? 23.336 -6.792 -23.886 1.00 92.31 118 ASP A O 1
ATOM 931 N N . LYS A 1 119 ? 25.376 -5.940 -23.467 1.00 92.06 119 LYS A N 1
ATOM 932 C CA . LYS A 1 119 ? 25.644 -6.738 -22.263 1.00 92.06 119 LYS A CA 1
ATOM 933 C C . LYS A 1 119 ? 24.885 -6.256 -21.027 1.00 92.06 119 LYS A C 1
ATOM 935 O O . LYS A 1 119 ? 24.945 -6.905 -19.981 1.00 92.06 119 LYS A O 1
ATOM 940 N N . LYS A 1 120 ? 24.180 -5.123 -21.102 1.00 90.38 120 LYS A N 1
ATOM 941 C CA . LYS A 1 120 ? 23.463 -4.558 -19.958 1.00 90.38 120 LYS A CA 1
ATOM 942 C C . LYS A 1 120 ? 22.269 -5.427 -19.559 1.00 90.38 120 LYS A C 1
ATOM 944 O O . LYS A 1 120 ? 21.413 -5.772 -20.369 1.00 90.38 120 LYS A O 1
ATOM 949 N N . GLN A 1 121 ? 22.133 -5.678 -18.259 1.00 88.44 121 GLN A N 1
ATOM 950 C CA . GLN A 1 121 ? 20.947 -6.317 -17.694 1.00 88.44 121 GLN A CA 1
ATOM 951 C C . GLN A 1 121 ? 19.817 -5.294 -17.482 1.00 88.44 121 GLN A C 1
ATOM 953 O O . GLN A 1 121 ? 19.756 -4.605 -16.466 1.00 88.44 121 GLN A O 1
ATOM 958 N N . TYR A 1 122 ? 18.900 -5.195 -18.448 1.00 86.88 122 TYR A N 1
ATOM 959 C CA . TYR A 1 122 ? 17.775 -4.244 -18.411 1.00 86.88 122 TYR A CA 1
ATOM 960 C C . TYR A 1 122 ? 16.684 -4.590 -17.389 1.00 86.88 122 TYR A C 1
ATOM 962 O O . TYR A 1 122 ? 15.887 -3.727 -17.033 1.00 86.88 122 TYR A O 1
ATOM 970 N N . SER A 1 123 ? 16.653 -5.831 -16.901 1.00 84.38 123 SER A N 1
ATOM 971 C CA . SER A 1 123 ? 15.718 -6.280 -15.865 1.00 84.38 123 SER A CA 1
ATOM 972 C C . SER A 1 123 ? 16.111 -5.851 -14.453 1.00 84.38 123 SER A C 1
ATOM 974 O O . SER A 1 123 ? 15.365 -6.150 -13.531 1.00 84.38 123 SER A O 1
ATOM 976 N N . GLY A 1 124 ? 17.288 -5.243 -14.269 1.00 80.38 124 GLY A N 1
ATOM 977 C CA . GLY A 1 124 ? 17.894 -5.080 -12.949 1.00 80.38 124 GLY A CA 1
ATOM 978 C C . GLY A 1 124 ? 18.403 -6.402 -12.363 1.00 80.38 124 GLY A C 1
ATOM 979 O O . GLY A 1 124 ? 18.326 -7.457 -13.004 1.00 80.38 124 GLY A O 1
ATOM 980 N N . ILE A 1 125 ? 18.961 -6.330 -11.153 1.00 78.56 125 ILE A N 1
ATOM 981 C CA . ILE A 1 125 ? 19.548 -7.479 -10.452 1.00 78.56 125 ILE A CA 1
ATOM 982 C C . ILE A 1 125 ? 18.429 -8.340 -9.867 1.00 78.56 125 ILE A C 1
ATOM 984 O O . ILE A 1 125 ? 17.649 -7.883 -9.036 1.00 78.56 125 ILE A O 1
ATOM 988 N N . ILE A 1 126 ? 18.380 -9.610 -10.268 1.00 81.12 126 ILE A N 1
ATOM 989 C CA . ILE A 1 126 ? 17.442 -10.582 -9.705 1.00 81.12 126 ILE A CA 1
ATOM 990 C C . ILE A 1 126 ? 18.016 -11.089 -8.374 1.00 81.12 126 ILE A C 1
ATOM 992 O O . ILE A 1 126 ? 19.154 -11.566 -8.357 1.00 81.12 126 ILE A O 1
ATOM 996 N N . PRO A 1 127 ? 17.264 -11.017 -7.264 1.00 83.31 127 PRO A N 1
ATOM 997 C CA . PRO A 1 127 ? 17.728 -11.537 -5.987 1.00 83.31 127 PRO A CA 1
ATOM 998 C C . PRO A 1 127 ? 17.998 -13.041 -6.054 1.00 83.31 127 PRO A C 1
ATOM 1000 O O . PRO A 1 127 ? 17.173 -13.808 -6.544 1.00 83.31 127 PRO A O 1
ATOM 1003 N N . ALA A 1 128 ? 19.146 -13.455 -5.519 1.00 82.38 128 ALA A N 1
ATOM 1004 C CA . ALA A 1 128 ? 19.531 -14.863 -5.385 1.00 82.38 128 ALA A CA 1
ATOM 1005 C C . ALA A 1 128 ? 19.320 -15.412 -3.960 1.00 82.38 128 ALA A C 1
ATOM 1007 O O . ALA A 1 128 ? 19.482 -16.606 -3.722 1.00 82.38 128 ALA A O 1
ATOM 1008 N N . GLY A 1 129 ? 18.957 -14.550 -3.007 1.00 81.00 129 GLY A N 1
ATOM 1009 C CA . GLY A 1 129 ? 18.695 -14.911 -1.619 1.00 81.00 129 GLY A CA 1
ATOM 1010 C C . GLY A 1 129 ? 17.723 -13.939 -0.959 1.00 81.00 129 GLY A C 1
ATOM 1011 O O . GLY A 1 129 ? 17.511 -12.826 -1.445 1.00 81.00 129 GLY A O 1
ATOM 1012 N N . ASN A 1 130 ? 17.133 -14.367 0.155 1.00 76.88 130 ASN A N 1
ATOM 1013 C CA . ASN A 1 130 ? 16.290 -13.501 0.971 1.00 76.88 130 ASN A CA 1
ATOM 1014 C C . ASN A 1 130 ? 17.149 -12.537 1.793 1.00 76.88 130 ASN A C 1
ATOM 1016 O O . ASN A 1 130 ? 18.146 -12.936 2.391 1.00 76.88 130 ASN A O 1
ATOM 1020 N N . THR A 1 131 ? 16.728 -11.277 1.850 1.00 68.75 131 THR A N 1
ATOM 1021 C CA . THR A 1 131 ? 17.301 -10.241 2.716 1.00 68.75 131 THR A CA 1
ATOM 1022 C C . THR A 1 131 ? 16.182 -9.593 3.524 1.00 68.75 131 THR A C 1
ATOM 1024 O O . THR A 1 131 ? 15.040 -9.509 3.075 1.00 68.75 131 THR A O 1
ATOM 1027 N N . SER A 1 132 ? 16.517 -9.183 4.745 1.00 57.19 132 SER A N 1
ATOM 1028 C CA . SER A 1 132 ? 15.650 -8.426 5.646 1.00 57.19 132 SER A CA 1
ATOM 1029 C C . SER A 1 132 ? 15.713 -6.915 5.418 1.00 57.19 132 SER A C 1
ATOM 1031 O O . SER A 1 132 ? 14.919 -6.195 6.007 1.00 57.19 132 SER A O 1
ATOM 1033 N N . GLU A 1 133 ? 16.664 -6.437 4.613 1.00 51.50 133 GLU A N 1
ATOM 1034 C CA . GLU A 1 133 ? 17.069 -5.026 4.582 1.00 51.50 133 GLU A CA 1
ATOM 1035 C C . GLU A 1 133 ? 16.526 -4.269 3.363 1.00 51.50 133 GLU A C 1
ATOM 1037 O O . GLU A 1 133 ? 16.297 -3.064 3.439 1.00 51.50 133 GLU A O 1
ATOM 1042 N N . PHE A 1 134 ? 16.283 -4.956 2.238 1.00 53.72 134 PHE A N 1
ATOM 1043 C CA . PHE A 1 134 ? 15.856 -4.307 0.996 1.00 53.72 134 PHE A CA 1
ATOM 1044 C C . PHE A 1 134 ? 14.855 -5.161 0.216 1.00 53.72 134 PHE A C 1
ATOM 1046 O O . PHE A 1 134 ? 15.202 -6.214 -0.311 1.00 53.72 134 PHE A O 1
ATOM 1053 N N . PHE A 1 135 ? 13.624 -4.660 0.084 1.00 63.91 135 PHE A N 1
ATOM 1054 C CA . PHE A 1 135 ? 12.609 -5.236 -0.810 1.00 63.91 135 PHE A CA 1
ATOM 1055 C C . PHE A 1 135 ? 12.507 -4.514 -2.156 1.00 63.91 135 PHE A C 1
ATOM 1057 O O . PHE A 1 135 ? 11.798 -4.966 -3.044 1.00 63.91 135 PHE A O 1
ATOM 1064 N N . ARG A 1 136 ? 13.223 -3.399 -2.348 1.00 66.69 136 ARG A N 1
ATOM 1065 C CA . ARG A 1 136 ? 13.190 -2.651 -3.611 1.00 66.69 136 ARG A CA 1
ATOM 1066 C C . ARG A 1 136 ? 14.211 -3.227 -4.583 1.00 66.69 136 ARG A C 1
ATOM 1068 O O . ARG A 1 136 ? 15.413 -3.098 -4.363 1.00 66.69 136 ARG A O 1
ATOM 1075 N N . ILE A 1 137 ? 13.713 -3.856 -5.641 1.00 69.94 137 ILE A N 1
ATOM 1076 C CA . ILE A 1 137 ? 14.513 -4.402 -6.737 1.00 69.94 137 ILE A CA 1
ATOM 1077 C C . ILE A 1 137 ? 14.565 -3.364 -7.858 1.00 69.94 137 ILE A C 1
ATOM 1079 O O . ILE A 1 137 ? 13.568 -2.702 -8.144 1.00 69.94 137 ILE A O 1
ATOM 1083 N N . ASP A 1 138 ? 15.729 -3.210 -8.490 1.00 68.94 138 ASP A N 1
ATOM 1084 C CA . ASP A 1 138 ? 15.849 -2.388 -9.694 1.00 68.94 138 ASP A CA 1
ATOM 1085 C C . ASP A 1 138 ? 14.969 -2.969 -10.814 1.00 68.94 138 ASP A C 1
ATOM 1087 O O . ASP A 1 138 ? 15.062 -4.152 -11.132 1.00 68.94 138 ASP A O 1
ATOM 1091 N N . GLY A 1 139 ? 14.147 -2.129 -11.445 1.00 74.50 139 GLY A N 1
ATOM 1092 C CA . GLY A 1 139 ? 13.274 -2.519 -12.555 1.00 74.50 139 GLY A CA 1
ATOM 1093 C C . GLY A 1 139 ? 11.790 -2.290 -12.268 1.00 74.50 139 GLY A C 1
ATOM 1094 O O . GLY A 1 139 ? 11.416 -1.766 -11.221 1.00 74.50 139 GLY A O 1
ATOM 1095 N N . ALA A 1 140 ? 10.946 -2.659 -13.233 1.00 88.94 140 ALA A N 1
ATOM 1096 C CA . ALA A 1 140 ? 9.495 -2.592 -13.084 1.00 88.94 140 ALA A CA 1
ATOM 1097 C C . ALA A 1 140 ? 8.968 -3.735 -12.203 1.00 88.94 140 ALA A C 1
ATOM 1099 O O . ALA A 1 140 ? 9.521 -4.839 -12.217 1.00 88.94 140 ALA A O 1
ATOM 1100 N N . GLY A 1 141 ? 7.893 -3.476 -11.466 1.00 91.50 141 GLY A N 1
ATOM 1101 C CA . GLY A 1 141 ? 7.211 -4.434 -10.603 1.00 91.50 141 GLY A CA 1
ATOM 1102 C C . GLY A 1 141 ? 6.751 -3.824 -9.282 1.00 91.50 141 GLY A C 1
ATOM 1103 O O . GLY A 1 141 ? 7.286 -2.816 -8.817 1.00 91.50 141 GLY A O 1
ATOM 1104 N N . ASP A 1 142 ? 5.767 -4.480 -8.676 1.00 92.12 142 ASP A N 1
ATOM 1105 C CA . ASP A 1 142 ? 5.281 -4.159 -7.339 1.00 92.12 142 ASP A CA 1
ATOM 1106 C C . ASP A 1 142 ? 6.004 -5.029 -6.307 1.00 92.12 142 ASP A C 1
ATOM 1108 O O . ASP A 1 142 ? 5.761 -6.235 -6.205 1.00 92.12 142 ASP A O 1
ATOM 1112 N N . TYR A 1 143 ? 6.924 -4.427 -5.557 1.00 89.38 143 TYR A N 1
ATOM 1113 C CA . TYR A 1 143 ? 7.742 -5.159 -4.590 1.00 89.38 143 TYR A CA 1
ATOM 1114 C C . TYR A 1 143 ? 7.283 -4.977 -3.139 1.00 89.38 143 TYR A C 1
ATOM 1116 O O . TYR A 1 143 ? 8.037 -5.244 -2.199 1.00 89.38 143 TYR A O 1
ATOM 1124 N N . ARG A 1 144 ? 6.040 -4.524 -2.942 1.00 89.19 144 ARG A N 1
ATOM 1125 C CA . ARG A 1 144 ? 5.434 -4.417 -1.615 1.00 89.19 144 ARG A CA 1
ATOM 1126 C C . ARG A 1 144 ? 5.176 -5.801 -1.016 1.00 89.19 144 ARG A C 1
ATOM 1128 O O . ARG A 1 144 ? 4.863 -6.778 -1.698 1.00 89.19 144 ARG A O 1
ATOM 1135 N N . ARG A 1 145 ? 5.284 -5.874 0.309 1.00 89.12 145 ARG A N 1
ATOM 1136 C CA . ARG A 1 145 ? 4.853 -7.035 1.096 1.00 89.12 145 ARG A CA 1
ATOM 1137 C C . ARG A 1 145 ? 3.343 -6.971 1.313 1.00 89.12 145 ARG A C 1
ATOM 1139 O O . ARG A 1 145 ? 2.810 -5.888 1.542 1.00 89.12 145 ARG A O 1
ATOM 1146 N N . ALA A 1 146 ? 2.685 -8.125 1.293 1.00 91.38 146 ALA A N 1
ATOM 1147 C CA . ALA A 1 146 ? 1.293 -8.269 1.685 1.00 91.38 146 ALA A CA 1
ATOM 1148 C C . ALA A 1 146 ? 1.071 -7.738 3.103 1.00 91.38 146 ALA A C 1
ATOM 1150 O O . ALA A 1 146 ? 1.906 -7.937 3.997 1.00 91.38 146 ALA A O 1
ATOM 1151 N N . VAL A 1 147 ? -0.085 -7.123 3.318 1.00 92.19 147 VAL A N 1
ATOM 1152 C CA . VAL A 1 147 ? -0.531 -6.701 4.641 1.00 92.19 147 VAL A CA 1
ATOM 1153 C C . VAL A 1 147 ? -0.901 -7.944 5.437 1.00 92.19 147 VAL A C 1
ATOM 1155 O O . VAL A 1 147 ? -1.819 -8.673 5.069 1.00 92.19 147 VAL A O 1
ATOM 1158 N N . GLY A 1 148 ? -0.181 -8.199 6.528 1.00 91.81 148 GLY A N 1
ATOM 1159 C CA . GLY A 1 148 ? -0.433 -9.354 7.382 1.00 91.81 148 GLY A CA 1
ATOM 1160 C C . GLY A 1 148 ? 0.827 -10.045 7.879 1.00 91.81 148 GLY A C 1
ATOM 1161 O O . GLY A 1 148 ? 1.950 -9.559 7.743 1.00 91.81 148 GLY A O 1
ATOM 1162 N N . PHE A 1 149 ? 0.609 -11.209 8.476 1.00 90.81 149 PHE A N 1
ATOM 1163 C CA . PHE A 1 149 ? 1.631 -12.129 8.959 1.00 90.81 149 PHE A CA 1
ATOM 1164 C C . PHE A 1 149 ? 1.153 -13.572 8.749 1.00 90.81 149 PHE A C 1
ATOM 1166 O O . PHE A 1 149 ? -0.046 -13.822 8.612 1.00 90.81 149 PHE A O 1
ATOM 1173 N N . SER A 1 150 ? 2.088 -14.522 8.740 1.00 88.25 150 SER A N 1
ATOM 1174 C CA . SER A 1 150 ? 1.820 -15.953 8.554 1.00 88.25 150 SER A CA 1
ATOM 1175 C C . SER A 1 150 ? 2.367 -16.785 9.712 1.00 88.25 150 SER A C 1
ATOM 1177 O O . SER A 1 150 ? 3.410 -16.456 10.278 1.00 88.25 150 SER A O 1
ATOM 1179 N N . GLY A 1 151 ? 1.702 -17.899 10.030 1.00 84.81 151 GLY A N 1
ATOM 1180 C CA . GLY A 1 151 ? 2.205 -18.895 10.986 1.00 84.81 151 GLY A CA 1
ATOM 1181 C C . GLY A 1 151 ? 2.172 -18.467 12.457 1.00 84.81 151 GLY A C 1
ATOM 1182 O O . GLY A 1 151 ? 2.814 -19.103 13.289 1.00 84.81 151 GLY A O 1
ATOM 1183 N N . ILE A 1 152 ? 1.440 -17.401 12.790 1.00 86.69 152 ILE A N 1
ATOM 1184 C CA . ILE A 1 152 ? 1.277 -16.922 14.166 1.00 86.69 152 ILE A CA 1
ATOM 1185 C C . ILE A 1 152 ? -0.129 -17.242 14.639 1.00 86.69 152 ILE A C 1
ATOM 1187 O O . ILE A 1 152 ? -1.099 -16.910 13.970 1.00 86.69 152 ILE A O 1
ATOM 1191 N N . THR A 1 153 ? -0.213 -17.851 15.816 1.00 89.88 153 THR A N 1
ATOM 1192 C CA . THR A 1 153 ? -1.470 -18.187 16.499 1.00 89.88 153 THR A CA 1
ATOM 1193 C C . THR A 1 153 ? -1.630 -17.453 17.830 1.00 89.88 153 THR A C 1
ATOM 1195 O O . THR A 1 153 ? -2.687 -17.527 18.448 1.00 89.88 153 THR A O 1
ATOM 1198 N N . ALA A 1 154 ? -0.591 -16.742 18.282 1.00 91.00 154 ALA A N 1
ATOM 1199 C CA . ALA A 1 154 ? -0.621 -15.974 19.519 1.00 91.00 154 ALA A CA 1
ATOM 1200 C C . ALA A 1 154 ? -1.595 -14.795 19.409 1.00 91.00 154 ALA A C 1
ATOM 1202 O O . ALA A 1 154 ? -1.608 -14.088 18.400 1.00 91.00 154 ALA A O 1
ATOM 1203 N N . THR A 1 155 ? -2.376 -14.573 20.463 1.00 92.75 155 THR A N 1
ATOM 1204 C CA . THR A 1 155 ? -3.277 -13.425 20.589 1.00 92.75 155 THR A CA 1
ATOM 1205 C C . THR A 1 155 ? -2.592 -12.272 21.327 1.00 92.75 155 THR A C 1
ATOM 1207 O O . THR A 1 155 ? -1.559 -12.450 21.976 1.00 92.75 155 THR A O 1
ATOM 1210 N N . CYS A 1 156 ? -3.168 -11.073 21.239 1.00 89.75 156 CYS A N 1
ATOM 1211 C CA . CYS A 1 156 ? -2.664 -9.875 21.911 1.00 89.75 156 CYS A CA 1
ATOM 1212 C C . CYS A 1 156 ? -3.697 -9.327 22.888 1.00 89.75 156 CYS A C 1
ATOM 1214 O O . CYS A 1 156 ? -4.847 -9.166 22.495 1.00 89.75 156 CYS A O 1
ATOM 1216 N N . ASN A 1 157 ? -3.290 -8.967 24.111 1.00 86.06 157 ASN A N 1
ATOM 1217 C CA . ASN A 1 157 ? -4.063 -8.127 25.041 1.00 86.06 157 ASN A CA 1
ATOM 1218 C C . ASN A 1 157 ? -5.578 -8.442 25.127 1.00 86.06 157 ASN A C 1
ATOM 1220 O O . ASN A 1 157 ? -6.401 -7.529 25.180 1.00 86.06 157 ASN A O 1
ATOM 1224 N N . GLY A 1 158 ? -5.941 -9.732 25.140 1.00 80.19 158 GLY A N 1
ATOM 1225 C CA . GLY A 1 158 ? -7.331 -10.191 25.257 1.00 80.19 158 GLY A CA 1
ATOM 1226 C C . GLY A 1 158 ? -8.131 -10.272 23.949 1.00 80.19 158 GLY A C 1
ATOM 1227 O O . GLY A 1 158 ? -9.339 -10.477 24.008 1.00 80.19 158 GLY A O 1
ATOM 1228 N N . SER A 1 159 ? -7.491 -10.124 22.787 1.00 89.56 159 SER A N 1
ATOM 1229 C CA . SER A 1 159 ? -8.106 -10.379 21.479 1.00 89.56 159 SER A CA 1
ATOM 1230 C C . SER A 1 159 ? -8.450 -11.862 21.296 1.00 89.56 159 SER A C 1
ATOM 1232 O O . SER A 1 159 ? -7.699 -12.741 21.726 1.00 89.56 159 SER A O 1
ATOM 1234 N N . ALA A 1 160 ? -9.561 -12.136 20.607 1.00 90.88 160 ALA A N 1
ATOM 1235 C CA . ALA A 1 160 ? -9.948 -13.481 20.181 1.00 90.88 160 ALA A CA 1
ATOM 1236 C C . ALA A 1 160 ? -9.152 -13.989 18.961 1.00 90.88 160 ALA A C 1
ATOM 1238 O O . ALA A 1 160 ? -9.233 -15.169 18.623 1.00 90.88 160 ALA A O 1
ATOM 1239 N N . TYR A 1 161 ? -8.385 -13.114 18.306 1.00 95.75 161 TYR A N 1
ATOM 1240 C CA . TYR A 1 161 ? -7.727 -13.392 17.034 1.00 95.75 161 TYR A CA 1
ATOM 1241 C C . TYR A 1 161 ? -6.202 -13.448 17.173 1.00 95.75 161 TYR A C 1
ATOM 1243 O O . TYR A 1 161 ? -5.628 -12.744 18.017 1.00 95.75 161 TYR A O 1
ATOM 1251 N N . PRO A 1 162 ? -5.515 -14.231 16.316 1.00 95.69 162 PRO A N 1
ATOM 1252 C CA . PRO A 1 162 ? -4.073 -14.124 16.170 1.00 95.69 162 PRO A CA 1
ATOM 1253 C C . PRO A 1 162 ? -3.677 -12.686 15.855 1.00 95.69 162 PRO A C 1
ATOM 1255 O O . PRO A 1 162 ? -4.356 -12.008 15.080 1.00 95.69 16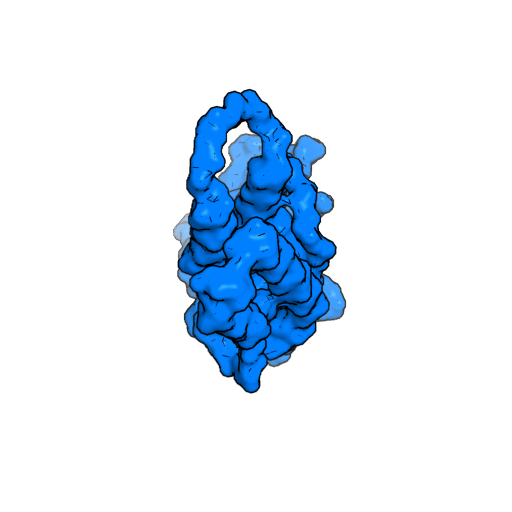2 PRO A O 1
ATOM 1258 N N . CYS A 1 163 ? -2.589 -12.206 16.452 1.00 93.62 163 CYS A N 1
ATOM 1259 C CA . CYS A 1 163 ? -2.253 -10.796 16.360 1.00 93.62 163 CYS A CA 1
ATOM 1260 C C . CYS A 1 163 ? -0.748 -10.498 16.445 1.00 93.62 163 CYS A C 1
ATOM 1262 O O . CYS A 1 163 ? 0.045 -11.231 17.043 1.00 93.62 163 CYS A O 1
ATOM 1264 N N . LYS A 1 164 ? -0.367 -9.365 15.842 1.00 92.06 164 LYS A N 1
ATOM 1265 C CA . LYS A 1 164 ? 0.929 -8.698 16.012 1.00 92.06 164 LYS A CA 1
ATOM 1266 C C . LYS A 1 164 ? 0.732 -7.288 16.559 1.00 92.06 164 LYS A C 1
ATOM 1268 O O . LYS A 1 164 ? -0.149 -6.580 16.086 1.00 92.06 164 LYS A O 1
ATOM 1273 N N . GLN A 1 165 ? 1.576 -6.880 17.508 1.00 89.94 165 GLN A N 1
ATOM 1274 C CA . GLN A 1 165 ? 1.579 -5.534 18.101 1.00 89.94 165 GLN A CA 1
ATOM 1275 C C . GLN A 1 165 ? 2.858 -4.781 17.765 1.00 89.94 165 GLN A C 1
ATOM 1277 O O . GLN A 1 165 ? 3.826 -5.382 17.296 1.00 89.94 165 GLN A O 1
ATOM 1282 N N . GLY A 1 166 ? 2.868 -3.490 18.087 1.00 84.50 166 GLY A N 1
ATOM 1283 C CA . GLY A 1 166 ? 4.037 -2.642 17.918 1.00 84.50 166 GLY A CA 1
ATOM 1284 C C . GLY A 1 166 ? 4.276 -2.304 16.454 1.00 84.50 166 GLY A C 1
ATOM 1285 O O . GLY A 1 166 ? 5.414 -2.279 15.985 1.00 84.50 166 GLY A O 1
ATOM 1286 N N . LEU A 1 167 ? 3.190 -2.099 15.710 1.00 86.06 167 LEU A N 1
ATOM 1287 C CA . LEU A 1 167 ? 3.270 -1.796 14.292 1.00 86.06 167 LEU A CA 1
ATOM 1288 C C . LEU A 1 167 ? 3.776 -0.378 14.068 1.00 86.06 167 LEU A C 1
ATOM 1290 O O . LEU A 1 167 ? 3.354 0.574 14.719 1.00 86.06 167 LEU A O 1
ATOM 1294 N N . THR A 1 168 ? 4.638 -0.251 13.073 1.00 80.00 168 THR A N 1
ATOM 1295 C CA . THR A 1 168 ? 4.985 1.017 12.438 1.00 80.00 168 THR A CA 1
ATOM 1296 C C . THR A 1 168 ? 4.456 0.988 11.011 1.00 80.00 168 THR A C 1
ATOM 1298 O O . THR A 1 168 ? 4.138 -0.079 10.484 1.00 80.00 168 THR A O 1
ATOM 1301 N N . SER A 1 169 ? 4.338 2.147 10.369 1.00 70.75 169 SER A N 1
ATOM 1302 C CA . SER A 1 169 ? 3.804 2.218 9.004 1.00 70.75 169 SER A CA 1
ATOM 1303 C C . SER A 1 169 ? 4.645 1.468 7.981 1.00 70.75 169 SER A C 1
ATOM 1305 O O . SER A 1 169 ? 4.191 0.489 7.389 1.00 70.75 169 SER A O 1
ATOM 1307 N N . ILE A 1 170 ? 5.890 1.894 7.802 1.00 64.81 170 ILE A N 1
ATOM 1308 C CA . ILE A 1 170 ? 6.844 1.248 6.911 1.00 64.81 170 ILE A CA 1
ATOM 1309 C C . ILE A 1 170 ? 7.917 0.632 7.796 1.00 64.81 170 ILE A C 1
ATOM 1311 O O . ILE A 1 170 ? 8.917 1.265 8.140 1.00 64.81 170 ILE A O 1
ATOM 1315 N N . ASN A 1 171 ? 7.695 -0.613 8.208 1.00 57.72 171 ASN A N 1
ATOM 1316 C CA . ASN A 1 171 ? 8.684 -1.334 8.991 1.00 57.72 171 ASN A CA 1
ATOM 1317 C C . ASN A 1 171 ? 9.762 -1.919 8.073 1.00 57.72 171 ASN A C 1
ATOM 1319 O O . ASN A 1 171 ? 9.631 -3.034 7.569 1.00 57.72 171 ASN A O 1
ATOM 1323 N N . ILE A 1 172 ? 10.807 -1.132 7.822 1.00 56.38 172 ILE A N 1
ATOM 1324 C CA . ILE A 1 172 ? 11.961 -1.549 7.010 1.00 56.38 172 ILE A CA 1
ATOM 1325 C C . ILE A 1 172 ? 12.956 -2.372 7.846 1.00 56.38 172 ILE A C 1
ATOM 1327 O O . ILE A 1 172 ? 13.762 -3.109 7.295 1.00 56.38 172 ILE A O 1
ATOM 1331 N N . SER A 1 173 ? 12.914 -2.243 9.176 1.00 55.69 173 SER A N 1
ATOM 1332 C CA . SER A 1 173 ? 13.920 -2.797 10.090 1.00 55.69 173 SER A CA 1
ATOM 1333 C C . SER A 1 173 ? 13.621 -4.216 10.577 1.00 55.69 173 SER A C 1
ATOM 1335 O O . SER A 1 173 ? 14.557 -4.964 10.845 1.00 55.69 173 SER A O 1
ATOM 1337 N N . ASP A 1 174 ? 12.344 -4.597 10.702 1.00 64.31 174 ASP A N 1
ATOM 1338 C CA . ASP A 1 174 ? 11.941 -5.958 11.065 1.00 64.31 174 ASP A CA 1
ATOM 1339 C C . ASP A 1 174 ? 10.998 -6.543 10.000 1.00 64.31 174 ASP A C 1
ATOM 1341 O O . ASP A 1 174 ? 9.808 -6.204 9.958 1.00 64.31 174 ASP A O 1
ATOM 1345 N N . PRO A 1 175 ? 11.479 -7.471 9.151 1.00 62.62 175 PRO A N 1
ATOM 1346 C CA . PRO A 1 175 ? 10.641 -8.113 8.149 1.00 62.62 175 PRO A CA 1
ATOM 1347 C C . PRO A 1 175 ? 9.526 -8.981 8.762 1.00 62.62 175 PRO A C 1
ATOM 1349 O O . PRO A 1 175 ? 8.608 -9.378 8.044 1.00 62.62 175 PRO A O 1
ATOM 1352 N N . LYS A 1 176 ? 9.581 -9.282 10.070 1.00 65.94 176 LYS A N 1
ATOM 1353 C CA . LYS A 1 176 ? 8.559 -10.056 10.793 1.00 65.94 176 LYS A CA 1
ATOM 1354 C C . LYS A 1 176 ? 7.359 -9.216 11.221 1.00 65.94 176 LYS A C 1
ATOM 1356 O O . LYS A 1 176 ? 6.354 -9.795 11.648 1.00 65.94 176 LYS A O 1
ATOM 1361 N N . LEU A 1 177 ? 7.458 -7.887 11.155 1.00 75.25 177 LEU A N 1
ATOM 1362 C CA . LEU A 1 177 ? 6.321 -7.006 11.382 1.00 75.25 177 LEU A CA 1
ATOM 1363 C C . LEU A 1 177 ? 5.566 -6.772 10.059 1.00 75.25 177 LEU A C 1
ATOM 1365 O O . LEU A 1 177 ? 6.205 -6.612 9.011 1.00 75.25 177 LEU A O 1
ATOM 1369 N N . PRO A 1 178 ? 4.218 -6.795 10.090 1.00 81.75 178 PRO A N 1
ATOM 1370 C CA . PRO A 1 178 ? 3.380 -6.501 8.933 1.00 81.75 178 PRO A CA 1
ATOM 1371 C C . PRO A 1 178 ? 3.751 -5.180 8.260 1.00 81.75 178 PRO A C 1
ATOM 1373 O O . PRO A 1 178 ? 3.954 -4.169 8.931 1.00 81.75 178 PRO A O 1
ATOM 1376 N N . ALA A 1 179 ? 3.804 -5.192 6.931 1.00 84.00 179 ALA A N 1
ATOM 1377 C CA . ALA A 1 179 ? 3.922 -3.978 6.134 1.00 84.00 179 ALA A CA 1
ATOM 1378 C C . ALA A 1 179 ? 2.540 -3.346 5.927 1.00 84.00 179 ALA A C 1
ATOM 1380 O O . ALA A 1 179 ? 1.543 -4.061 5.815 1.00 84.00 179 ALA A O 1
ATOM 1381 N N . THR A 1 180 ? 2.484 -2.015 5.842 1.00 89.81 180 THR A N 1
ATOM 1382 C CA . THR A 1 180 ? 1.241 -1.279 5.541 1.00 89.81 180 THR A CA 1
ATOM 1383 C C . THR A 1 180 ? 1.319 -0.475 4.245 1.00 89.81 180 THR A C 1
ATOM 1385 O O . THR A 1 180 ? 0.397 0.267 3.934 1.00 89.81 180 THR A O 1
ATOM 1388 N N . ASP A 1 181 ? 2.377 -0.652 3.447 1.00 89.31 181 ASP A N 1
ATOM 1389 C CA . ASP A 1 181 ? 2.626 0.086 2.203 1.00 89.31 181 ASP A CA 1
ATOM 1390 C C . ASP A 1 181 ? 1.437 0.047 1.228 1.00 89.31 181 ASP A C 1
ATOM 1392 O O . ASP A 1 181 ? 1.118 1.057 0.607 1.00 89.31 181 ASP A O 1
ATOM 1396 N N . TYR A 1 182 ? 0.744 -1.092 1.125 1.00 92.56 182 TYR A N 1
ATOM 1397 C CA . TYR A 1 182 ? -0.463 -1.226 0.300 1.00 92.56 182 TYR A CA 1
ATOM 1398 C C . TYR A 1 182 ? -1.654 -0.393 0.788 1.00 92.56 182 TYR A C 1
ATOM 1400 O O . TYR A 1 182 ? -2.548 -0.096 0.006 1.00 92.56 182 TYR A O 1
ATOM 1408 N N . LEU A 1 183 ? -1.683 -0.028 2.070 1.00 94.62 183 LEU A N 1
ATOM 1409 C CA . LEU A 1 183 ? -2.782 0.726 2.665 1.00 94.62 183 LEU A CA 1
ATOM 1410 C C . LEU A 1 183 ? -2.651 2.232 2.424 1.00 94.62 183 LEU A C 1
ATOM 1412 O O . LEU A 1 183 ? -3.638 2.949 2.579 1.00 94.62 183 LEU A O 1
ATOM 1416 N N . VAL A 1 184 ? -1.461 2.715 2.056 1.00 94.50 184 VAL A N 1
ATOM 1417 C CA . VAL A 1 184 ? -1.175 4.142 1.886 1.00 94.50 184 VAL A CA 1
ATOM 1418 C C . VAL A 1 184 ? -1.997 4.724 0.735 1.00 94.50 184 VAL A C 1
ATOM 1420 O O . VAL A 1 184 ? -1.949 4.247 -0.397 1.00 94.50 184 VAL A O 1
ATOM 1423 N N . GLY A 1 185 ? -2.710 5.812 1.018 1.00 95.50 185 GLY A N 1
ATOM 1424 C CA . GLY A 1 185 ? -3.490 6.540 0.030 1.00 95.50 185 GLY A CA 1
ATOM 1425 C C . GLY A 1 185 ? -4.674 7.291 0.623 1.00 95.50 185 GLY A C 1
ATOM 1426 O O . GLY A 1 185 ? -4.776 7.499 1.837 1.00 95.50 185 GLY A O 1
ATOM 1427 N N . HIS A 1 186 ? -5.557 7.714 -0.274 1.00 96.81 186 HIS A N 1
ATOM 1428 C CA . HIS A 1 186 ? -6.801 8.401 0.035 1.00 96.81 186 HIS A CA 1
ATOM 1429 C C . HIS A 1 186 ? -7.990 7.531 -0.380 1.00 96.81 186 HIS A C 1
ATOM 1431 O O . HIS A 1 186 ? -8.107 7.136 -1.538 1.00 96.81 186 HIS A O 1
ATOM 1437 N N . TYR A 1 187 ? -8.878 7.249 0.563 1.00 97.38 187 TYR A N 1
ATOM 1438 C CA . TYR A 1 187 ? -10.109 6.502 0.337 1.00 97.38 187 TYR A CA 1
ATOM 1439 C C . TYR A 1 187 ? -11.270 7.459 0.537 1.00 97.38 187 TYR A C 1
ATOM 1441 O O . TYR A 1 187 ? -11.304 8.195 1.523 1.00 97.38 187 TYR A O 1
ATOM 1449 N N . GLU A 1 188 ? -12.214 7.456 -0.391 1.00 95.00 188 GLU A N 1
ATOM 1450 C CA . GLU A 1 188 ? -13.357 8.354 -0.357 1.00 95.00 188 GLU A CA 1
ATOM 1451 C C . GLU A 1 188 ? -14.599 7.615 -0.844 1.00 95.00 188 GLU A C 1
ATOM 1453 O O . GLU A 1 188 ? -14.574 6.982 -1.897 1.00 95.00 188 GLU A O 1
ATOM 1458 N N . ASP A 1 189 ? -15.692 7.741 -0.095 1.00 93.19 189 ASP A N 1
ATOM 1459 C CA . ASP A 1 189 ? -17.039 7.487 -0.594 1.00 93.19 189 ASP A CA 1
ATOM 1460 C C . ASP A 1 189 ? -17.804 8.812 -0.600 1.00 93.19 189 ASP A C 1
ATOM 1462 O O . ASP A 1 189 ? -18.291 9.299 0.426 1.00 93.19 189 ASP A O 1
ATOM 1466 N N . SER A 1 190 ? -17.917 9.395 -1.794 1.00 87.44 190 SER A N 1
ATOM 1467 C CA . SER A 1 190 ? -18.604 10.669 -2.009 1.00 87.44 190 SER A CA 1
ATOM 1468 C C . SER A 1 190 ? -20.099 10.626 -1.669 1.00 87.44 190 SER A C 1
ATOM 1470 O O . SER A 1 190 ? -20.692 11.673 -1.427 1.00 87.44 190 SER A O 1
ATOM 1472 N N . THR A 1 191 ? -20.713 9.439 -1.624 1.00 89.88 191 THR A N 1
ATOM 1473 C CA . THR A 1 191 ? -22.142 9.268 -1.314 1.00 89.88 191 THR A CA 1
ATOM 1474 C C . THR A 1 191 ? -22.408 9.458 0.174 1.00 89.88 191 THR A C 1
ATOM 1476 O O . THR A 1 191 ? -23.409 10.054 0.566 1.00 89.88 191 THR A O 1
ATOM 1479 N N . THR A 1 192 ? -21.499 8.957 1.012 1.00 89.69 192 THR A N 1
ATOM 1480 C CA . THR A 1 192 ? -21.607 9.028 2.475 1.00 89.69 192 THR A CA 1
ATOM 1481 C C . THR A 1 192 ? -20.763 10.150 3.085 1.00 89.69 192 THR A C 1
ATOM 1483 O O . THR A 1 192 ? -20.873 10.412 4.286 1.00 89.69 192 THR A O 1
ATOM 1486 N N . GLY A 1 193 ? -19.943 10.831 2.274 1.00 92.06 193 GLY A N 1
ATOM 1487 C CA . GLY A 1 193 ? -19.009 11.868 2.720 1.00 92.06 193 GLY A CA 1
ATOM 1488 C C . GLY A 1 193 ? -17.868 11.314 3.575 1.00 92.06 193 GLY A C 1
ATOM 1489 O O . GLY A 1 193 ? -17.274 12.054 4.359 1.00 92.06 193 GLY A O 1
ATOM 1490 N N . CYS A 1 194 ? -17.608 10.012 3.467 1.00 96.75 194 CYS A N 1
ATOM 1491 C CA . CYS A 1 194 ? -16.561 9.320 4.197 1.00 96.75 194 CYS A CA 1
ATOM 1492 C C . CYS A 1 194 ? -15.217 9.512 3.508 1.00 96.75 194 CYS A C 1
ATOM 1494 O O . CYS A 1 194 ? -15.097 9.275 2.308 1.00 96.75 194 CYS A O 1
ATOM 1496 N N . GLN A 1 195 ? -14.199 9.893 4.276 1.00 97.44 195 GLN A N 1
ATOM 1497 C CA . GLN A 1 195 ? -12.829 10.015 3.795 1.00 97.44 195 GLN A CA 1
ATOM 1498 C C . GLN A 1 195 ? -11.862 9.385 4.788 1.00 97.44 195 GLN A C 1
ATOM 1500 O O . GLN A 1 195 ? -11.981 9.584 5.996 1.00 97.44 195 GLN A O 1
ATOM 1505 N N . LEU A 1 196 ? -10.876 8.661 4.277 1.00 98.44 196 LEU A N 1
ATOM 1506 C CA . LEU A 1 196 ? -9.770 8.123 5.052 1.00 98.44 196 LEU A CA 1
ATOM 1507 C C . LEU A 1 196 ? -8.459 8.475 4.358 1.00 98.44 196 LEU A C 1
ATOM 1509 O O . LEU A 1 196 ? -8.248 8.149 3.192 1.00 98.44 196 LEU A O 1
ATOM 1513 N N . ASN A 1 197 ? -7.559 9.111 5.097 1.00 97.75 197 ASN A N 1
ATOM 1514 C CA . ASN A 1 197 ? -6.190 9.353 4.671 1.00 97.75 197 ASN A CA 1
ATOM 1515 C C . ASN A 1 197 ? -5.267 8.427 5.459 1.00 97.75 197 ASN A C 1
ATOM 1517 O O . ASN A 1 197 ? -5.122 8.595 6.670 1.00 97.75 197 ASN A O 1
ATOM 1521 N N . PHE A 1 198 ? -4.610 7.494 4.774 1.00 96.62 198 PHE A N 1
ATOM 1522 C CA . PHE A 1 198 ? -3.515 6.712 5.340 1.00 96.62 198 PHE A CA 1
ATOM 1523 C C . PHE A 1 198 ? -2.214 7.199 4.710 1.00 96.62 198 PHE A C 1
ATOM 1525 O O . PHE A 1 198 ? -1.980 7.039 3.513 1.00 96.62 198 PHE A O 1
ATOM 1532 N N . ARG A 1 199 ? -1.344 7.808 5.512 1.00 93.50 199 ARG A N 1
ATOM 1533 C CA . ARG A 1 199 ? -0.073 8.365 5.038 1.00 93.50 199 ARG A CA 1
ATOM 1534 C C . ARG A 1 199 ? 1.070 7.371 5.210 1.00 93.50 199 ARG A C 1
ATOM 1536 O O . ARG A 1 199 ? 1.089 6.587 6.151 1.00 93.50 199 ARG A O 1
ATOM 1543 N N . ALA A 1 200 ? 2.085 7.487 4.357 1.00 88.81 200 ALA A N 1
ATOM 1544 C CA . ALA A 1 200 ? 3.284 6.646 4.390 1.00 88.81 200 ALA A CA 1
ATOM 1545 C C . ALA A 1 200 ? 4.048 6.684 5.728 1.00 88.81 200 ALA A C 1
ATOM 1547 O O . ALA A 1 200 ? 4.783 5.759 6.034 1.00 88.81 200 ALA A O 1
ATOM 1548 N N . ASN A 1 201 ? 3.882 7.733 6.539 1.00 88.31 201 ASN A N 1
ATOM 1549 C CA . ASN A 1 201 ? 4.465 7.816 7.881 1.00 88.31 201 ASN A CA 1
ATOM 1550 C C . ASN A 1 201 ? 3.603 7.150 8.971 1.00 88.31 201 ASN A C 1
ATOM 1552 O O . ASN A 1 201 ? 4.018 7.124 10.123 1.00 88.31 201 ASN A O 1
ATOM 1556 N N . GLY A 1 202 ? 2.439 6.592 8.633 1.00 91.50 202 GLY A N 1
ATOM 1557 C CA . GLY A 1 202 ? 1.545 5.909 9.572 1.00 91.50 202 GLY A CA 1
ATOM 1558 C C . GLY A 1 202 ? 0.474 6.766 10.187 1.00 91.50 202 GLY A C 1
ATOM 1559 O O . GLY A 1 202 ? -0.274 6.260 11.014 1.00 91.50 202 GLY A O 1
ATOM 1560 N N . GLN A 1 203 ? 0.391 8.038 9.805 1.00 95.25 203 GLN A N 1
ATOM 1561 C CA . GLN A 1 203 ? -0.724 8.879 10.203 1.00 95.25 203 GLN A CA 1
ATOM 1562 C C . GLN A 1 203 ? -1.997 8.406 9.509 1.00 95.25 203 GLN A C 1
ATOM 1564 O O . GLN A 1 203 ? -2.033 8.262 8.283 1.00 95.25 203 GLN A O 1
ATOM 1569 N N . ILE A 1 204 ? -3.031 8.217 10.317 1.00 97.69 204 ILE A N 1
ATOM 1570 C CA . ILE A 1 204 ? -4.356 7.796 9.897 1.00 97.69 204 ILE A CA 1
ATOM 1571 C C . ILE A 1 204 ? -5.319 8.912 10.279 1.00 97.69 204 ILE A C 1
ATOM 1573 O O . ILE A 1 204 ? -5.318 9.393 11.412 1.00 97.69 204 ILE A O 1
ATOM 1577 N N . GLU A 1 205 ? -6.133 9.343 9.327 1.00 98.19 205 GLU A N 1
ATOM 1578 C CA . GLU A 1 205 ? -7.179 10.330 9.555 1.00 98.19 205 GLU A CA 1
ATOM 1579 C C . GLU A 1 205 ? -8.479 9.853 8.924 1.00 98.19 205 GLU A C 1
ATOM 1581 O O . GLU A 1 205 ? -8.521 9.610 7.721 1.00 98.19 205 GLU A O 1
ATOM 1586 N N . LEU A 1 206 ? -9.529 9.749 9.735 1.00 98.50 206 LEU A N 1
ATOM 1587 C CA . LEU A 1 206 ? -10.860 9.325 9.323 1.00 98.50 206 LEU A CA 1
ATOM 1588 C C . LEU A 1 206 ? -11.847 10.480 9.513 1.00 98.50 206 LEU A C 1
ATOM 1590 O O . LEU A 1 206 ? -11.966 11.023 10.613 1.00 98.50 206 LEU A O 1
ATOM 1594 N N . ILE A 1 207 ? -12.542 10.852 8.441 1.00 97.69 207 ILE A N 1
ATOM 1595 C CA . ILE A 1 207 ? -13.409 12.030 8.366 1.00 97.69 207 ILE A CA 1
ATOM 1596 C C . ILE A 1 207 ? -14.792 11.616 7.865 1.00 97.69 207 ILE A C 1
ATOM 1598 O O . ILE A 1 207 ? -14.915 10.846 6.912 1.00 97.69 207 ILE A O 1
ATOM 1602 N N . LYS A 1 208 ? -15.835 12.173 8.487 1.00 96.31 208 LYS A N 1
ATOM 1603 C CA . LYS A 1 208 ? -17.220 12.100 8.007 1.00 96.31 208 LYS A CA 1
ATOM 1604 C C . LYS A 1 208 ? -17.955 13.384 8.377 1.00 96.31 208 LYS A C 1
ATOM 1606 O O . LYS A 1 208 ? -18.188 13.666 9.553 1.00 96.31 208 LYS A O 1
ATOM 1611 N N . GLY A 1 209 ? -18.310 14.190 7.378 1.00 90.44 209 GLY A N 1
ATOM 1612 C CA . GLY A 1 209 ? -18.885 15.516 7.617 1.00 90.44 209 GLY A CA 1
ATOM 1613 C C . GLY A 1 209 ? -17.924 16.419 8.404 1.00 90.44 209 GLY A C 1
ATOM 1614 O O . GLY A 1 209 ? -16.812 16.672 7.956 1.00 90.44 209 GLY A O 1
ATOM 1615 N N . SER A 1 210 ? -18.346 16.910 9.574 1.00 90.94 210 SER A N 1
ATOM 1616 C CA . SER A 1 210 ? -17.518 17.748 10.460 1.00 90.94 210 SER A CA 1
ATOM 1617 C C . SER A 1 210 ? -16.684 16.959 11.475 1.00 90.94 210 SER A C 1
ATOM 1619 O O . SER A 1 210 ? -15.869 17.550 12.185 1.00 90.94 210 SER A O 1
ATOM 1621 N N . GLN A 1 211 ? -16.886 15.643 11.579 1.00 95.19 211 GLN A N 1
ATOM 1622 C CA . GLN A 1 211 ? -16.143 14.790 12.501 1.00 95.19 211 GLN A CA 1
ATOM 1623 C C . GLN A 1 211 ? -14.824 14.355 11.867 1.00 95.19 211 GLN A C 1
ATOM 1625 O O . GLN A 1 211 ? -14.800 13.920 10.717 1.00 95.19 211 GLN A O 1
ATOM 1630 N N . SER A 1 212 ? -13.739 14.440 12.637 1.00 96.75 212 SER A N 1
ATOM 1631 C CA . SER A 1 212 ? -12.405 14.007 12.228 1.00 96.75 212 SER A CA 1
ATOM 1632 C C . SER A 1 212 ? -11.710 13.321 13.395 1.00 96.75 212 SER A C 1
ATOM 1634 O O . SER A 1 212 ? -11.562 13.907 14.466 1.00 96.75 212 SER A O 1
ATOM 1636 N N . TYR A 1 213 ? -11.219 12.111 13.156 1.00 97.69 213 TYR A N 1
ATOM 1637 C CA . TYR A 1 213 ? -10.427 11.331 14.100 1.00 97.69 213 TYR A CA 1
ATOM 1638 C C . TYR A 1 213 ? -9.043 11.107 13.525 1.00 97.69 213 TYR A C 1
ATOM 1640 O O . TYR A 1 213 ? -8.898 10.886 12.324 1.00 97.69 213 TYR A O 1
ATOM 1648 N N . ARG A 1 214 ? -8.019 11.181 14.375 1.00 96.88 214 ARG A N 1
ATOM 1649 C CA . ARG A 1 214 ? -6.626 11.008 13.966 1.00 96.88 214 ARG A CA 1
ATOM 1650 C C . ARG A 1 214 ? -5.903 10.069 14.915 1.00 96.88 214 ARG A C 1
ATOM 1652 O O . ARG A 1 214 ? -6.059 10.182 16.127 1.00 96.88 214 ARG A O 1
ATOM 1659 N N . SER A 1 215 ? -5.076 9.204 14.352 1.00 95.56 215 SER A N 1
ATOM 1660 C CA . SER A 1 215 ? -4.120 8.379 15.081 1.00 95.56 215 SER A CA 1
ATOM 1661 C C . SER A 1 215 ? -2.833 8.251 14.266 1.00 95.56 215 SER A C 1
ATOM 1663 O O . SER A 1 215 ? -2.735 8.747 13.137 1.00 95.56 215 SER A O 1
ATOM 1665 N N . ALA A 1 216 ? -1.814 7.628 14.844 1.00 94.00 216 ALA A N 1
ATOM 1666 C CA . ALA A 1 216 ? -0.601 7.291 14.123 1.00 94.00 216 ALA A CA 1
ATOM 1667 C C . ALA A 1 216 ? -0.044 5.971 14.644 1.00 94.00 216 ALA A C 1
ATOM 1669 O O . ALA A 1 216 ? -0.044 5.757 15.849 1.00 94.00 216 ALA A O 1
ATOM 1670 N N . LEU A 1 217 ? 0.460 5.134 13.738 1.00 93.12 217 LEU A N 1
ATOM 1671 C CA . LEU A 1 217 ? 1.209 3.936 14.109 1.00 93.12 217 LEU A CA 1
ATOM 1672 C C . LEU A 1 217 ? 2.564 4.344 14.710 1.00 93.12 217 LEU A C 1
ATOM 1674 O O . LEU A 1 217 ? 3.440 4.823 13.983 1.00 93.12 217 LEU A O 1
ATOM 1678 N N . SER A 1 218 ? 2.733 4.162 16.019 1.00 88.31 218 SER A N 1
ATOM 1679 C CA . SER A 1 218 ? 3.901 4.581 16.810 1.00 88.31 218 SER A CA 1
ATOM 1680 C C . SER A 1 218 ? 4.668 3.421 17.446 1.00 88.31 218 SER A C 1
ATOM 1682 O O . SER A 1 218 ? 5.535 3.651 18.286 1.00 88.31 218 SER A O 1
ATOM 1684 N N . ALA A 1 219 ? 4.422 2.187 16.999 1.00 87.06 219 ALA A N 1
ATOM 1685 C CA . ALA A 1 219 ? 4.966 0.961 17.581 1.00 87.06 219 ALA A CA 1
ATOM 1686 C C . ALA A 1 219 ? 4.476 0.668 19.006 1.00 87.06 219 ALA A C 1
ATOM 1688 O O . ALA A 1 219 ? 5.096 -0.119 19.729 1.00 87.06 219 ALA A O 1
ATOM 1689 N N . ASP A 1 220 ? 3.345 1.246 19.402 1.00 87.31 220 ASP A N 1
ATOM 1690 C CA . ASP A 1 220 ? 2.795 1.027 20.728 1.00 87.31 220 ASP A CA 1
ATOM 1691 C C . ASP A 1 220 ? 1.963 -0.259 20.795 1.00 87.31 220 ASP A C 1
ATOM 1693 O O . ASP A 1 220 ? 1.537 -0.842 19.798 1.00 87.31 220 ASP A O 1
ATOM 1697 N N . SER A 1 221 ? 1.705 -0.731 22.016 1.00 89.56 221 SER A N 1
ATOM 1698 C CA . SER A 1 221 ? 0.902 -1.946 22.240 1.00 89.56 221 SER A CA 1
ATOM 1699 C C . SER A 1 221 ? -0.552 -1.839 21.742 1.00 89.56 221 SER A C 1
ATOM 1701 O O . SER A 1 221 ? -1.218 -2.862 21.561 1.00 89.56 221 SER A O 1
ATOM 1703 N N . THR A 1 222 ? -1.043 -0.619 21.524 1.00 93.62 222 THR A N 1
ATOM 1704 C CA . THR A 1 222 ? -2.359 -0.311 20.949 1.00 93.62 222 THR A CA 1
ATOM 1705 C C . THR A 1 222 ? -2.358 -0.286 19.421 1.00 93.62 222 THR A C 1
ATOM 1707 O O . THR A 1 222 ? -3.428 -0.380 18.823 1.00 93.62 222 THR A O 1
ATOM 1710 N N . ASP A 1 223 ? -1.180 -0.276 18.791 1.00 93.81 223 ASP A N 1
ATOM 1711 C CA . ASP A 1 223 ? -1.023 -0.485 17.357 1.00 93.81 223 ASP A CA 1
ATOM 1712 C C . ASP A 1 223 ? -0.879 -1.977 17.080 1.00 93.81 223 ASP A C 1
ATOM 1714 O O . ASP A 1 223 ? 0.168 -2.591 17.326 1.00 93.81 223 ASP A O 1
ATOM 1718 N N . ASN A 1 224 ? -1.956 -2.594 16.608 1.00 93.81 224 ASN A N 1
ATOM 1719 C CA . ASN A 1 224 ? -1.982 -4.032 16.405 1.00 93.81 224 ASN A CA 1
ATOM 1720 C C . ASN A 1 224 ? -2.810 -4.451 15.197 1.00 93.81 224 ASN A C 1
ATOM 1722 O O . ASN A 1 224 ? -3.797 -3.818 14.845 1.00 93.81 224 ASN A O 1
ATOM 1726 N N . LEU A 1 225 ? -2.378 -5.540 14.567 1.00 95.69 225 LEU A N 1
ATOM 1727 C CA . LEU A 1 225 ? -3.031 -6.150 13.418 1.00 95.69 225 LEU A CA 1
ATOM 1728 C C . LEU A 1 225 ? -3.551 -7.508 13.862 1.00 95.69 225 LEU A C 1
ATOM 1730 O O . LEU A 1 225 ? -2.765 -8.373 14.252 1.00 95.69 225 LEU A O 1
ATOM 1734 N N . LEU A 1 226 ? -4.865 -7.679 13.811 1.00 96.50 226 LEU A N 1
ATOM 1735 C CA . LEU A 1 226 ? -5.561 -8.914 14.144 1.00 96.50 226 LEU A CA 1
ATOM 1736 C C . LEU A 1 226 ? -5.908 -9.629 12.844 1.00 96.50 226 LEU A C 1
ATOM 1738 O O . LEU A 1 226 ? -6.450 -9.000 11.941 1.00 96.50 226 LEU A O 1
ATOM 1742 N N . GLN A 1 227 ? -5.633 -10.926 12.743 1.00 96.56 227 GLN A N 1
ATOM 1743 C CA . GLN A 1 227 ? -6.079 -11.739 11.612 1.00 96.56 227 GLN A CA 1
ATOM 1744 C C . GLN A 1 227 ? -7.490 -12.259 11.886 1.00 96.56 227 GLN A C 1
ATOM 1746 O O . GLN A 1 227 ? -7.662 -13.207 12.651 1.00 96.56 227 GLN A O 1
ATOM 1751 N N . THR A 1 228 ? -8.493 -11.633 11.274 1.00 96.19 228 THR A N 1
ATOM 1752 C CA . THR A 1 228 ? -9.907 -11.961 11.506 1.00 96.19 228 THR A CA 1
ATOM 1753 C C . THR A 1 228 ? -10.384 -13.138 10.661 1.00 96.19 228 THR A C 1
ATOM 1755 O O . THR A 1 228 ? -11.197 -13.931 11.127 1.00 96.19 228 THR A O 1
ATOM 1758 N N . ASP A 1 229 ? -9.839 -13.297 9.451 1.00 95.44 229 ASP A N 1
ATOM 1759 C CA . ASP A 1 229 ? -10.028 -14.486 8.615 1.00 95.44 229 ASP A CA 1
ATOM 1760 C C . ASP A 1 229 ? -8.784 -14.720 7.742 1.00 95.44 229 ASP A C 1
ATOM 1762 O O . ASP A 1 229 ? -8.410 -13.901 6.899 1.00 95.44 229 ASP A O 1
ATOM 1766 N N . ALA A 1 230 ? -8.123 -15.858 7.957 1.00 92.75 230 ALA A N 1
ATOM 1767 C CA . ALA A 1 230 ? -6.926 -16.237 7.217 1.00 92.75 230 ALA A CA 1
ATOM 1768 C C . ALA A 1 230 ? -7.223 -16.633 5.761 1.00 92.75 230 ALA A C 1
ATOM 1770 O O . ALA A 1 230 ? -6.377 -16.410 4.898 1.00 92.75 230 ALA A O 1
ATOM 1771 N N . ALA A 1 231 ? -8.400 -17.199 5.472 1.00 93.44 231 ALA A N 1
ATOM 1772 C CA . ALA A 1 231 ? -8.747 -17.682 4.136 1.00 93.44 231 ALA A CA 1
ATOM 1773 C C . ALA A 1 231 ? -9.031 -16.530 3.162 1.00 93.44 231 ALA A C 1
ATOM 1775 O O . ALA A 1 231 ? -8.750 -16.637 1.969 1.00 93.44 231 ALA A O 1
ATOM 1776 N N . SER A 1 232 ? -9.569 -15.418 3.669 1.00 94.50 232 SER A N 1
ATOM 1777 C CA . SER A 1 232 ? -9.867 -14.219 2.883 1.00 94.50 232 SER A CA 1
ATOM 1778 C C . SER A 1 232 ? -8.793 -13.133 2.961 1.00 94.50 232 SER A C 1
ATOM 1780 O O . SER A 1 232 ? -8.998 -12.054 2.398 1.00 94.50 232 SER A O 1
ATOM 1782 N N . TYR A 1 233 ? -7.680 -13.387 3.662 1.00 95.56 233 TYR A N 1
ATOM 1783 C CA . TYR A 1 233 ? -6.657 -12.385 3.983 1.00 95.56 233 TYR A CA 1
ATOM 1784 C C . TYR A 1 233 ? -7.271 -11.135 4.629 1.00 95.56 233 TYR A C 1
ATOM 1786 O O . TYR A 1 233 ? -7.024 -10.002 4.200 1.00 95.56 233 TYR A O 1
ATOM 1794 N N . SER A 1 234 ? -8.137 -11.356 5.621 1.00 97.00 234 SER A N 1
ATOM 1795 C CA . SER A 1 234 ? -8.838 -10.298 6.335 1.00 97.00 234 SER A CA 1
ATOM 1796 C C . SER A 1 234 ? -8.185 -9.984 7.670 1.00 97.00 234 SER A C 1
ATOM 1798 O O . SER A 1 234 ? -7.840 -10.874 8.453 1.00 97.00 234 SER A O 1
ATOM 1800 N N . TYR A 1 235 ? -8.032 -8.685 7.913 1.00 97.25 235 TYR A N 1
ATOM 1801 C CA . TYR A 1 235 ? -7.366 -8.157 9.089 1.00 97.25 235 TYR A CA 1
ATOM 1802 C C . TYR A 1 235 ? -8.107 -6.953 9.667 1.00 97.25 235 TYR A C 1
ATOM 1804 O O . TYR A 1 235 ? -8.775 -6.215 8.943 1.00 97.25 235 TYR A O 1
ATOM 1812 N N . LEU A 1 236 ? -7.929 -6.734 10.966 1.00 97.44 236 LEU A N 1
ATOM 1813 C CA . LEU A 1 236 ? -8.309 -5.509 11.658 1.00 97.44 236 LEU A CA 1
ATOM 1814 C C . LEU A 1 236 ? -7.038 -4.808 12.136 1.00 97.44 236 LEU A C 1
ATOM 1816 O O . LEU A 1 236 ? -6.292 -5.374 12.933 1.00 97.44 236 LEU A O 1
ATOM 1820 N N . LEU A 1 237 ? -6.773 -3.605 11.633 1.00 97.19 237 LEU A N 1
ATOM 1821 C CA . LEU A 1 237 ? -5.674 -2.763 12.099 1.00 97.19 237 LEU A CA 1
ATOM 1822 C C . LEU A 1 237 ? -6.205 -1.753 13.110 1.00 97.19 237 LEU A C 1
ATOM 1824 O O . LEU A 1 237 ? -6.965 -0.857 12.751 1.00 97.19 237 LEU A O 1
ATOM 1828 N N . ASN A 1 238 ? -5.765 -1.884 14.352 1.00 96.94 238 ASN A N 1
ATOM 1829 C CA . ASN A 1 238 ? -6.001 -0.931 15.421 1.00 96.94 238 ASN A CA 1
ATOM 1830 C C . ASN A 1 238 ? -4.861 0.076 15.493 1.00 96.94 238 ASN A C 1
ATOM 1832 O O . ASN A 1 238 ? -3.696 -0.309 15.397 1.00 96.94 238 ASN A O 1
ATOM 1836 N N . SER A 1 239 ? -5.206 1.340 15.721 1.00 96.56 239 SER A N 1
ATOM 1837 C CA . SER A 1 239 ? -4.257 2.382 16.101 1.00 96.56 239 SER A CA 1
ATOM 1838 C C . SER A 1 239 ? -4.878 3.321 17.130 1.00 96.56 239 SER A C 1
ATOM 1840 O O . SER A 1 239 ? -6.036 3.725 16.994 1.00 96.56 239 SER A O 1
ATOM 1842 N N . SER A 1 240 ? -4.120 3.657 18.174 1.00 95.12 240 SER A N 1
ATOM 1843 C CA . SER A 1 240 ? -4.551 4.552 19.254 1.00 95.12 240 SER A CA 1
ATOM 1844 C C . SER A 1 240 ? -3.355 5.195 19.959 1.00 95.12 240 SER A C 1
ATOM 1846 O O . SER A 1 240 ? -2.208 4.934 19.619 1.00 95.12 240 SER A O 1
ATOM 1848 N N . SER A 1 241 ? -3.618 6.027 20.967 1.00 88.75 241 SER A N 1
ATOM 1849 C CA . SER A 1 241 ? -2.601 6.480 21.911 1.00 88.75 241 SER A CA 1
ATOM 1850 C C . SER A 1 241 ? -2.027 5.313 22.722 1.00 88.75 241 SER A C 1
ATOM 1852 O O . SER A 1 241 ? -2.674 4.280 22.913 1.00 88.75 241 SER A O 1
ATOM 1854 N N . SER A 1 242 ? -0.810 5.494 23.236 1.00 87.06 242 SER A N 1
ATOM 1855 C CA . SER A 1 242 ? -0.147 4.539 24.133 1.00 87.06 242 SER A CA 1
ATOM 1856 C C . SER A 1 242 ? -0.850 4.404 25.486 1.00 87.06 242 SER A C 1
ATOM 1858 O O . SER A 1 242 ? -0.894 3.312 26.055 1.00 87.06 242 SER A O 1
ATOM 1860 N N . GLU A 1 243 ? -1.435 5.504 25.963 1.00 90.00 243 GLU A N 1
ATOM 1861 C CA . GLU A 1 243 ? -2.135 5.605 27.241 1.00 90.00 243 GLU A CA 1
ATOM 1862 C C . GLU A 1 243 ? -3.620 5.946 27.042 1.00 90.00 243 GLU A C 1
ATOM 1864 O O . GLU A 1 243 ? -3.969 6.675 26.100 1.00 90.00 243 GLU A O 1
ATOM 1869 N N . PRO A 1 244 ? -4.510 5.439 27.914 1.00 92.56 244 PRO A N 1
ATOM 1870 C CA . PRO A 1 244 ? -5.923 5.766 27.869 1.00 92.56 244 PRO A CA 1
ATOM 1871 C C . PRO A 1 244 ? -6.172 7.176 28.416 1.00 92.56 244 PRO A C 1
ATOM 1873 O O . PRO A 1 244 ? -5.337 7.793 29.078 1.00 92.56 244 PRO A O 1
ATOM 1876 N N . ASN A 1 245 ? -7.374 7.693 28.188 1.00 92.81 245 ASN A N 1
ATOM 1877 C CA . ASN A 1 245 ? -7.814 8.913 28.845 1.00 92.81 245 ASN A CA 1
ATOM 1878 C C . ASN A 1 245 ? -7.901 8.704 30.371 1.00 92.81 245 ASN A C 1
ATOM 1880 O O . ASN A 1 245 ? -8.584 7.795 30.837 1.00 92.81 245 ASN A O 1
ATOM 1884 N N . ASN A 1 246 ? -7.272 9.589 31.152 1.00 89.56 246 ASN A N 1
ATOM 1885 C CA . ASN A 1 246 ? -7.181 9.461 32.614 1.00 89.56 246 ASN A CA 1
ATOM 1886 C C . ASN A 1 246 ? -8.540 9.394 33.335 1.00 89.56 246 ASN A C 1
ATOM 1888 O O . ASN A 1 246 ? -8.635 8.784 34.399 1.00 89.56 246 ASN A O 1
ATOM 1892 N N . SER A 1 247 ? -9.583 10.023 32.787 1.00 91.88 247 SER A N 1
ATOM 1893 C CA . SER A 1 247 ? -10.903 10.095 33.423 1.00 91.88 247 SER A CA 1
ATOM 1894 C C . SER A 1 247 ? -11.784 8.895 33.087 1.00 91.88 247 SER A C 1
ATOM 1896 O O . SER A 1 247 ? -12.484 8.396 33.962 1.00 91.88 247 SER A O 1
ATOM 1898 N N . THR A 1 248 ? -11.764 8.433 31.835 1.00 93.12 248 THR A N 1
ATOM 1899 C CA . THR A 1 248 ? -12.626 7.329 31.368 1.00 93.12 248 THR A CA 1
ATOM 1900 C C . THR A 1 248 ? -11.932 5.971 31.374 1.00 93.12 248 THR A C 1
ATOM 1902 O O . THR A 1 248 ? -12.613 4.953 31.322 1.00 93.12 248 THR A O 1
ATOM 1905 N N . GLN A 1 249 ? -10.596 5.942 31.448 1.00 94.50 249 GLN A N 1
ATOM 1906 C CA . GLN A 1 249 ? -9.774 4.735 31.299 1.00 94.50 249 GLN A CA 1
ATOM 1907 C C . GLN A 1 249 ? -10.012 4.015 29.955 1.00 94.50 249 GLN A C 1
ATOM 1909 O O . GLN A 1 249 ? -9.887 2.795 29.856 1.00 94.50 249 GLN A O 1
ATOM 1914 N N . GLN A 1 250 ? -10.352 4.780 28.909 1.00 96.06 250 GLN A N 1
ATOM 1915 C CA . GLN A 1 250 ? -10.574 4.290 27.547 1.00 96.06 250 GLN A CA 1
ATOM 1916 C C . GLN A 1 250 ? -9.581 4.905 26.555 1.00 96.06 250 GLN A C 1
ATOM 1918 O O . GLN A 1 250 ? -9.175 6.063 26.682 1.00 96.06 250 GLN A O 1
ATOM 1923 N N . TYR A 1 251 ? -9.217 4.120 25.549 1.00 95.88 251 TYR A N 1
ATOM 1924 C CA . TYR A 1 251 ? -8.390 4.514 24.414 1.00 95.88 251 TYR A CA 1
ATOM 1925 C C . TYR A 1 251 ? -9.272 5.018 23.266 1.00 95.88 251 TYR A C 1
ATOM 1927 O O . TYR A 1 251 ? -10.392 4.539 23.090 1.00 95.88 251 TYR A O 1
ATOM 1935 N N . ASN A 1 252 ? -8.760 5.959 22.469 1.00 95.94 252 ASN A N 1
ATOM 1936 C CA . ASN A 1 252 ? -9.429 6.441 21.256 1.00 95.94 252 ASN A CA 1
ATOM 1937 C C . ASN A 1 252 ? -8.853 5.712 20.047 1.00 95.94 252 ASN A C 1
ATOM 1939 O O . ASN A 1 252 ? -7.730 6.004 19.633 1.00 95.94 252 ASN A O 1
ATOM 1943 N N . PHE A 1 253 ? -9.586 4.753 19.504 1.00 97.44 253 PHE A N 1
ATOM 1944 C CA . PHE A 1 253 ? -9.126 3.945 18.386 1.00 97.44 253 PHE A CA 1
ATOM 1945 C C . PHE A 1 253 ? -9.596 4.503 17.051 1.00 97.44 253 PHE A C 1
ATOM 1947 O O . PHE A 1 253 ? -10.727 4.973 16.924 1.00 97.44 253 PHE A O 1
ATOM 1954 N N . ILE A 1 254 ? -8.742 4.345 16.042 1.00 98.25 254 ILE A N 1
ATOM 1955 C CA . ILE A 1 254 ? -9.176 4.126 14.666 1.00 98.25 254 ILE A CA 1
ATOM 1956 C C . ILE A 1 254 ? -8.933 2.646 14.350 1.00 98.25 254 ILE A C 1
ATOM 1958 O O . ILE A 1 254 ? -7.823 2.146 14.539 1.00 98.25 254 ILE A O 1
ATOM 1962 N N . GLN A 1 255 ? -9.972 1.953 13.885 1.00 97.94 255 GLN A N 1
ATOM 1963 C CA . GLN A 1 255 ? -9.906 0.573 13.412 1.00 97.94 255 GLN A CA 1
ATOM 1964 C C . GLN A 1 255 ? -10.112 0.529 11.900 1.00 97.94 255 GLN A C 1
ATOM 1966 O O . GLN A 1 255 ? -11.120 1.028 11.399 1.00 97.94 255 GLN A O 1
ATOM 1971 N N . LEU A 1 256 ? -9.185 -0.085 11.170 1.00 98.31 256 LEU A N 1
ATOM 1972 C CA . LEU A 1 256 ? -9.285 -0.284 9.724 1.00 98.31 256 LEU A CA 1
ATOM 1973 C C . LEU A 1 256 ? -9.551 -1.758 9.436 1.00 98.31 256 LEU A C 1
ATOM 1975 O O . LEU A 1 256 ? -8.772 -2.622 9.838 1.00 98.31 256 LEU A O 1
ATOM 1979 N N . HIS A 1 257 ? -10.623 -2.041 8.705 1.00 98.12 257 HIS A N 1
ATOM 1980 C CA . HIS A 1 257 ? -10.901 -3.380 8.205 1.00 98.12 257 HIS A CA 1
ATOM 1981 C C . HIS A 1 257 ? -10.237 -3.542 6.849 1.00 98.12 257 HIS A C 1
ATOM 1983 O O . HIS A 1 257 ? -10.472 -2.768 5.918 1.00 98.12 257 HIS A O 1
ATOM 1989 N N . ILE A 1 258 ? -9.404 -4.566 6.748 1.00 97.62 258 ILE A N 1
ATOM 1990 C CA . ILE A 1 258 ? -8.564 -4.829 5.592 1.00 97.62 258 ILE A CA 1
ATOM 1991 C C . ILE A 1 258 ? -8.957 -6.180 5.010 1.00 97.62 258 ILE A C 1
ATOM 1993 O O . ILE A 1 258 ? -9.185 -7.141 5.744 1.00 97.62 258 ILE A O 1
ATOM 1997 N N . LYS A 1 259 ? -9.016 -6.270 3.684 1.00 96.81 259 LYS A N 1
ATOM 1998 C CA . LYS A 1 259 ? -9.208 -7.518 2.947 1.00 96.81 259 LYS A CA 1
ATOM 1999 C C . LYS A 1 259 ? -8.307 -7.521 1.724 1.00 96.81 259 LYS A C 1
ATOM 2001 O O . LYS A 1 259 ? -8.422 -6.624 0.894 1.00 96.81 259 LYS A O 1
ATOM 2006 N N . ALA A 1 260 ? -7.423 -8.516 1.624 1.00 94.75 260 ALA A N 1
ATOM 2007 C CA . ALA A 1 260 ? -6.489 -8.678 0.505 1.00 94.75 260 ALA A CA 1
ATOM 2008 C C . ALA A 1 260 ? -5.804 -7.349 0.117 1.00 94.75 260 ALA A C 1
ATOM 2010 O O . ALA A 1 260 ? -6.006 -6.831 -0.980 1.00 94.75 260 ALA A O 1
ATOM 2011 N N . ASN A 1 261 ? -5.037 -6.780 1.056 1.00 94.06 261 ASN A N 1
ATOM 2012 C CA . ASN A 1 261 ? -4.310 -5.506 0.932 1.00 94.06 261 ASN A CA 1
ATOM 2013 C C . ASN A 1 261 ? -5.152 -4.224 0.796 1.00 94.06 261 ASN A C 1
ATOM 2015 O O . ASN A 1 261 ? -4.573 -3.150 0.663 1.00 94.06 261 ASN A O 1
ATOM 2019 N N . LYS A 1 262 ? -6.486 -4.290 0.854 1.00 94.69 262 LYS A N 1
ATOM 2020 C CA . LYS A 1 262 ? -7.355 -3.116 0.680 1.00 94.69 262 LYS A CA 1
ATOM 2021 C C . LYS A 1 262 ? -8.123 -2.786 1.943 1.00 94.69 262 LYS A C 1
ATOM 2023 O O . LYS A 1 262 ? -8.663 -3.687 2.580 1.00 94.69 262 LYS A O 1
ATOM 2028 N N . ILE A 1 263 ? -8.226 -1.500 2.265 1.00 97.50 263 ILE A N 1
ATOM 2029 C CA . ILE A 1 263 ? -9.139 -1.023 3.306 1.00 97.50 263 ILE A CA 1
ATOM 2030 C C . ILE A 1 263 ? -10.557 -1.028 2.740 1.00 97.50 263 ILE A C 1
ATOM 2032 O O . ILE A 1 263 ? -10.822 -0.365 1.741 1.00 97.50 263 ILE A O 1
ATOM 2036 N N . VAL A 1 264 ? -11.454 -1.775 3.380 1.00 97.12 264 VAL A N 1
ATOM 2037 C CA . VAL A 1 264 ? -12.867 -1.892 2.975 1.00 97.12 264 VAL A CA 1
ATOM 2038 C C . VAL A 1 264 ? -13.797 -1.076 3.869 1.00 97.12 264 VAL A C 1
ATOM 2040 O O . VAL A 1 264 ? -14.868 -0.652 3.447 1.00 97.12 264 VAL A O 1
ATOM 2043 N N . SER A 1 265 ? -13.398 -0.826 5.113 1.00 97.88 265 SER A N 1
ATOM 2044 C CA . SER A 1 265 ? -14.130 0.034 6.038 1.00 97.88 265 SER A CA 1
ATOM 2045 C C . SER A 1 265 ? -13.211 0.538 7.143 1.00 97.88 265 SER A C 1
ATOM 2047 O O . SER A 1 265 ? -12.125 -0.000 7.379 1.00 97.88 265 SER A O 1
ATOM 2049 N N . ALA A 1 266 ? -13.644 1.594 7.819 1.00 98.31 266 ALA A N 1
ATOM 2050 C CA . ALA A 1 266 ? -12.953 2.149 8.966 1.00 98.31 266 ALA A CA 1
ATOM 2051 C C . ALA A 1 266 ? -13.950 2.632 10.017 1.00 98.31 266 ALA A C 1
ATOM 2053 O O . ALA A 1 266 ? -15.025 3.140 9.692 1.00 98.31 266 ALA A O 1
ATOM 2054 N N . GLN A 1 267 ? -13.570 2.496 11.279 1.00 98.19 267 GLN A N 1
ATOM 2055 C CA . GLN A 1 267 ? -14.339 2.956 12.425 1.00 98.19 267 GLN A CA 1
ATOM 2056 C C . GLN A 1 267 ? -13.447 3.779 13.348 1.00 98.19 267 GLN A C 1
ATOM 2058 O O . GLN A 1 267 ? -12.249 3.523 13.453 1.00 98.19 267 GLN A O 1
ATOM 2063 N N . ALA A 1 268 ? -14.033 4.750 14.039 1.00 98.19 268 ALA A N 1
ATOM 2064 C CA . ALA A 1 268 ? -13.401 5.427 15.161 1.00 98.19 268 ALA A CA 1
ATOM 2065 C C . ALA A 1 268 ? -14.287 5.327 16.401 1.00 98.19 268 ALA A C 1
ATOM 2067 O O . ALA A 1 268 ? -15.519 5.369 16.302 1.00 98.19 268 ALA A O 1
ATOM 2068 N N . GLY A 1 269 ? -13.671 5.199 17.573 1.00 97.44 269 GLY A N 1
ATOM 2069 C CA . GLY A 1 269 ? -14.413 5.054 18.818 1.00 97.44 269 GLY A CA 1
ATOM 2070 C C . GLY A 1 269 ? -13.553 4.689 20.022 1.00 97.44 269 GLY A C 1
ATOM 2071 O O . GLY A 1 269 ? -12.350 4.936 20.033 1.00 97.44 269 GLY A O 1
ATOM 2072 N N . LEU A 1 270 ? -14.192 4.136 21.053 1.00 97.31 270 LEU A N 1
ATOM 2073 C CA . LEU A 1 270 ? -13.600 3.917 22.372 1.00 97.31 270 LEU A CA 1
ATOM 2074 C C . LEU A 1 270 ? -13.583 2.436 22.754 1.00 97.31 270 LEU A C 1
ATOM 2076 O O . LEU A 1 270 ? -14.552 1.715 22.505 1.00 97.31 270 LEU A O 1
ATOM 2080 N N . ASP A 1 271 ? -12.510 2.009 23.419 1.00 96.62 271 ASP A N 1
ATOM 2081 C CA . ASP A 1 271 ? -12.419 0.712 24.101 1.00 96.62 271 ASP A CA 1
ATOM 2082 C C . ASP A 1 271 ? -11.445 0.804 25.290 1.00 96.62 271 ASP A C 1
ATOM 2084 O O . ASP A 1 27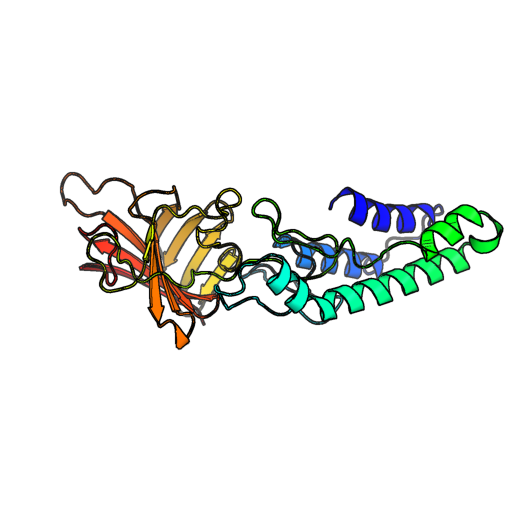1 ? -10.515 1.613 25.278 1.00 96.62 271 ASP A O 1
ATOM 2088 N N . SER A 1 272 ? -11.648 -0.002 26.333 1.00 94.81 272 SER A N 1
ATOM 2089 C CA . SER A 1 272 ? -10.728 -0.107 27.476 1.00 94.81 272 SER A CA 1
ATOM 2090 C C . SER A 1 272 ? -9.595 -1.120 27.261 1.00 94.81 272 SER A C 1
ATOM 2092 O O . SER A 1 272 ? -8.597 -1.109 27.984 1.00 94.81 272 SER A O 1
ATOM 2094 N N . ARG A 1 273 ? -9.719 -2.006 26.268 1.00 94.38 273 ARG A N 1
ATOM 2095 C CA . ARG A 1 273 ? -8.704 -2.992 25.881 1.00 94.38 273 ARG A CA 1
ATOM 2096 C C . ARG A 1 273 ? -7.703 -2.372 24.915 1.00 94.38 273 ARG A C 1
ATOM 2098 O O . ARG A 1 273 ? -8.035 -1.513 24.108 1.00 94.38 273 ARG A O 1
ATOM 2105 N N . LYS A 1 274 ? -6.471 -2.882 24.938 1.00 94.62 274 LYS A N 1
ATOM 2106 C CA . LYS A 1 274 ? -5.400 -2.436 24.033 1.00 94.62 274 LYS A CA 1
ATOM 2107 C C . LYS A 1 274 ? -5.471 -3.055 22.631 1.00 94.62 274 LYS A C 1
ATOM 2109 O O . LYS A 1 274 ? -4.879 -2.512 21.710 1.00 94.62 274 LYS A O 1
ATOM 2114 N N . ALA A 1 275 ? -6.157 -4.185 22.463 1.00 95.31 275 ALA A N 1
ATOM 2115 C CA . ALA A 1 275 ? -6.316 -4.863 21.172 1.00 95.31 275 ALA A CA 1
ATOM 2116 C C . ALA A 1 275 ? -7.779 -5.290 20.952 1.00 95.31 275 ALA A C 1
ATOM 2118 O O . ALA A 1 275 ? -8.079 -6.488 20.963 1.00 95.31 275 ALA A O 1
ATOM 2119 N N . PRO A 1 276 ? -8.710 -4.327 20.834 1.00 95.81 276 PRO A N 1
ATOM 2120 C CA . PRO A 1 276 ? -10.113 -4.640 20.629 1.00 95.81 276 PRO A CA 1
ATOM 2121 C C . PRO A 1 276 ? -10.347 -5.228 19.238 1.00 95.81 276 PRO A C 1
ATOM 2123 O O . PRO A 1 276 ? -9.827 -4.748 18.235 1.00 95.81 276 PRO A O 1
ATOM 2126 N N . ASP A 1 277 ? -11.153 -6.275 19.182 1.00 94.44 277 ASP A N 1
ATOM 2127 C CA . ASP A 1 277 ? -11.706 -6.852 17.959 1.00 94.44 277 ASP A CA 1
ATOM 2128 C C . ASP A 1 277 ? -13.017 -6.174 17.529 1.00 94.44 277 ASP A C 1
ATOM 2130 O O . ASP A 1 277 ? -13.358 -6.171 16.352 1.00 94.44 277 ASP A O 1
ATOM 2134 N N . VAL A 1 278 ? -13.714 -5.558 18.485 1.00 94.75 278 VAL A N 1
ATOM 2135 C CA . VAL A 1 278 ? -14.901 -4.715 18.298 1.00 94.75 278 VAL A CA 1
ATOM 2136 C C . VAL A 1 278 ? -14.823 -3.589 19.322 1.00 94.75 278 VAL A C 1
ATOM 2138 O O . VAL A 1 278 ? -14.549 -3.866 20.490 1.00 94.75 278 VAL A O 1
ATOM 2141 N N . LEU A 1 279 ? -15.061 -2.341 18.914 1.00 96.56 279 LEU A N 1
ATOM 2142 C CA . LEU A 1 279 ? -15.080 -1.206 19.842 1.00 96.56 279 LEU A CA 1
ATOM 2143 C C . LEU A 1 279 ? -16.274 -1.284 20.797 1.00 96.56 279 LEU A C 1
ATOM 2145 O O . LEU A 1 279 ? -17.405 -1.529 20.379 1.00 96.56 279 LEU A O 1
ATOM 2149 N N . GLN A 1 280 ? -16.047 -0.980 22.076 1.00 96.50 280 GLN A N 1
ATOM 2150 C CA . GLN A 1 280 ? -17.128 -0.803 23.057 1.00 96.50 280 GLN A CA 1
ATOM 2151 C C . GLN A 1 280 ? -18.079 0.340 22.687 1.00 96.50 280 GLN A C 1
ATOM 2153 O O . GLN A 1 280 ? -19.260 0.309 23.031 1.00 96.50 280 GLN A O 1
ATOM 2158 N N . THR A 1 281 ? -17.574 1.390 22.041 1.00 97.31 281 THR A N 1
ATOM 2159 C CA . THR A 1 281 ? -18.393 2.522 21.600 1.00 97.31 281 THR A CA 1
ATOM 2160 C C . THR A 1 281 ? -17.909 3.015 20.249 1.00 97.31 281 THR A C 1
ATOM 2162 O O . THR A 1 281 ? -16.864 3.656 20.167 1.00 97.31 281 THR A O 1
ATOM 2165 N N . THR A 1 282 ? -18.690 2.772 19.200 1.00 97.69 282 THR A N 1
ATOM 2166 C CA . THR A 1 282 ? -18.437 3.322 17.863 1.00 97.69 282 THR A CA 1
ATOM 2167 C C . THR A 1 282 ? -18.967 4.747 17.787 1.00 97.69 282 THR A C 1
ATOM 2169 O O . THR A 1 282 ? -20.126 5.009 18.101 1.00 97.69 282 THR A O 1
ATOM 2172 N N . GLN A 1 283 ? -18.114 5.679 17.376 1.00 96.56 283 GLN A N 1
ATOM 2173 C CA . GLN A 1 283 ? -18.456 7.095 17.238 1.00 96.56 283 GLN A CA 1
ATOM 2174 C C . GLN A 1 283 ? -18.588 7.511 15.773 1.00 96.56 283 GLN A C 1
ATOM 2176 O O . GLN A 1 283 ? -19.391 8.383 15.446 1.00 96.56 283 GLN A O 1
ATOM 2181 N N . LEU A 1 284 ? -17.817 6.873 14.893 1.00 96.62 284 LEU A N 1
ATOM 2182 C CA . LEU A 1 284 ? -17.856 7.096 13.457 1.00 96.62 284 LEU A CA 1
ATOM 2183 C C . LEU A 1 284 ? -17.596 5.778 12.736 1.00 96.62 284 LEU A C 1
ATOM 2185 O O . LEU A 1 284 ? -16.739 4.999 13.143 1.00 96.62 284 LEU A O 1
ATOM 2189 N N . GLU A 1 285 ? -18.325 5.556 11.648 1.00 96.81 285 GLU A N 1
ATOM 2190 C CA . GLU A 1 285 ? -18.145 4.409 10.765 1.00 96.81 285 GLU A CA 1
ATOM 2191 C C . GLU A 1 285 ? -18.253 4.826 9.295 1.00 96.81 285 GLU A C 1
ATOM 2193 O O . GLU A 1 285 ? -19.135 5.609 8.905 1.00 96.81 285 GLU A O 1
ATOM 2198 N N . CYS A 1 286 ? -17.342 4.277 8.495 1.00 97.38 286 CYS A N 1
ATOM 2199 C CA . CYS A 1 286 ? -17.219 4.480 7.064 1.00 97.38 286 CYS A CA 1
ATOM 2200 C C . CYS A 1 286 ? -16.977 3.158 6.346 1.00 97.38 286 CYS A C 1
ATOM 2202 O O . CYS A 1 286 ? -16.242 2.304 6.834 1.00 97.38 286 CYS A O 1
ATOM 2204 N N . SER A 1 287 ? -17.566 3.016 5.164 1.00 95.94 287 SER A N 1
ATOM 2205 C CA . SER A 1 287 ? -17.289 1.927 4.227 1.00 95.94 287 SER A CA 1
ATOM 2206 C C . SER A 1 287 ? -16.710 2.516 2.948 1.00 95.94 287 SER A C 1
ATOM 2208 O O . SER A 1 287 ? -17.088 3.617 2.555 1.00 95.94 287 SER A O 1
ATOM 2210 N N . PHE A 1 288 ? -15.791 1.790 2.322 1.00 93.12 288 PHE A N 1
ATOM 2211 C CA . PHE A 1 288 ? -15.123 2.184 1.089 1.00 93.12 288 PHE A CA 1
ATOM 2212 C C . PHE A 1 288 ? -15.319 1.055 0.074 1.00 93.12 288 PHE A C 1
ATOM 2214 O O . PHE A 1 288 ? -14.954 -0.092 0.341 1.00 93.12 288 PHE A O 1
ATOM 2221 N N . SER A 1 289 ? -15.972 1.370 -1.045 1.00 70.69 289 SER A N 1
ATOM 2222 C CA . SER A 1 289 ? -16.258 0.439 -2.146 1.00 70.69 289 SER A CA 1
ATOM 2223 C C . SER A 1 289 ? -15.181 0.472 -3.218 1.00 70.69 289 SER A C 1
ATOM 2225 O O . SER A 1 289 ? -14.821 1.607 -3.606 1.00 70.69 289 SER A O 1
#

pLDDT: mean 84.78, std 17.42, range [26.09, 98.5]

Organism: NCBI:txid1217629

Secondary structure (DSSP, 8-state):
-HHHHHHHHHHHHHT---------S--HHHHHHHHHHHHGGGT-BSS---BT--S----SSPPPPP---GGG-SHHHHHHHTHHHHHHHHHHHHHHHHHHHHHTTHHHH-HHHHHHHHT--TT-PPPSS--SS----SSSB--PPPSS-SS---B-TT-SSBEEES-BSS--S-TTSPP-GGG-EEEEETTTTEEEEE-TTSEEEEEETTEEEEEE-BS-TT-EEEEEETTTTEEEEEE--SS--TTT--EEEEEEEEETTEEEEEEEEEESSSS-SS-SEEEEEEE--

Radius of gyration: 23.05 Å; chains: 1; bounding box: 55×45×69 Å